Protein AF-0000000075201634 (afdb_homodimer)

Sequence (280 aa):
MMLLSALPFELLYKIASLLDQEEKQNLRLASKKLCSVATPLVFKTVSIYLTRSRHYRKCLAFLKALKTRADLAQHIQRLLIYGSFDPSYEKETIWHVITNGRKRDIRLNEKRLLEAIPSLISLRSLCFLHFHLGGLGHLRMMLLSALPFELLYKIASLLDQEEKQNLRLASKKLCSVATPLVFKTVSIYLTRSRHYRKCLAFLKALKTRADLAQHIQRLLIYGSFDPSYEKETIWHVITNGRKRDIRLNEKRLLEAIPSLISLRSLCFLHFHLGGLGHLR

Organism: Armillaria gallica (NCBI:txid47427)

pLDDT: mean 84.31, std 15.8, range [23.38, 97.12]

Nearest PDB structures (foldseek):
  7piu-assembly1_A  TM=3.688E-01  e=3.053E-01  Homo sapiens
  1v6y-assembly1_A  TM=3.264E-01  e=2.256E-01  Streptomyces olivaceoviridis
  7tjb-assembly1_A  TM=4.365E-01  e=2.249E+00  Neisseria gonorrhoeae FA 1090
  7trr-assembly1_A  TM=4.384E-01  e=2.539E+00  Neisseria gonorrhoeae FA 1090
  2zuc-assembly1_B  TM=4.120E-01  e=7.546E+00  Saccharolobus solfataricus

InterPro domains:
  IPR001810 F-box domain [PS50181] (1-46)
  IPR036047 F-box-like domain superfamily [SSF81383] (4-48)

Structure (mmCIF, N/CA/C/O backbone):
data_AF-0000000075201634-model_v1
#
loop_
_entity.id
_entity.type
_entity.pdbx_description
1 polymer 'F-box domain-containing protein'
#
loop_
_atom_site.group_PDB
_atom_site.id
_atom_site.type_symbol
_atom_site.label_atom_id
_atom_site.label_alt_id
_atom_site.label_comp_id
_atom_site.label_asym_id
_atom_site.label_entity_id
_atom_site.label_seq_id
_atom_site.pdbx_PDB_ins_code
_atom_site.Cartn_x
_atom_site.Cartn_y
_atom_site.Cartn_z
_atom_site.occupancy
_atom_site.B_iso_or_equiv
_atom_site.auth_seq_id
_atom_site.auth_comp_id
_atom_site.auth_asym_id
_atom_site.auth_atom_id
_atom_site.pdbx_PDB_model_num
ATOM 1 N N . MET A 1 1 ? 26.922 31.922 11.938 1 43.12 1 MET A N 1
ATOM 2 C CA . MET A 1 1 ? 26.094 30.734 11.75 1 43.12 1 MET A CA 1
ATOM 3 C C . MET A 1 1 ? 24.766 31.109 11.094 1 43.12 1 MET A C 1
ATOM 5 O O . MET A 1 1 ? 23.969 31.844 11.664 1 43.12 1 MET A O 1
ATOM 9 N N . MET A 1 2 ? 24.781 31.344 9.898 1 54 2 MET A N 1
ATOM 10 C CA . MET A 1 2 ? 23.562 31.797 9.227 1 54 2 MET A CA 1
ATOM 11 C C . MET A 1 2 ? 22.375 30.906 9.586 1 54 2 MET A C 1
ATOM 13 O O . MET A 1 2 ? 22.469 29.688 9.547 1 54 2 MET A O 1
ATOM 17 N N . LEU A 1 3 ? 21.391 31.344 10.312 1 71.31 3 LEU A N 1
ATOM 18 C CA . LEU A 1 3 ? 20.203 30.688 10.859 1 71.31 3 LEU A CA 1
ATOM 19 C C . LEU A 1 3 ? 19.344 30.094 9.75 1 71.31 3 LEU A C 1
ATOM 21 O O . LEU A 1 3 ? 19.234 30.672 8.672 1 71.31 3 LEU A O 1
ATOM 25 N N . LEU A 1 4 ? 19.266 28.781 9.719 1 74.88 4 LEU A N 1
ATOM 26 C CA . LEU A 1 4 ? 18.469 28.062 8.742 1 74.88 4 LEU A CA 1
ATOM 27 C C . LEU A 1 4 ? 17.234 28.859 8.336 1 74.88 4 LEU A C 1
ATOM 29 O O . LEU A 1 4 ? 16.844 28.859 7.164 1 74.88 4 LEU A O 1
ATOM 33 N N . SER A 1 5 ? 16.828 29.766 9.219 1 76.06 5 SER A N 1
ATOM 34 C CA . SER A 1 5 ? 15.594 30.516 8.969 1 76.06 5 SER A CA 1
ATOM 35 C C . SER A 1 5 ? 15.82 31.641 7.969 1 76.06 5 SER A C 1
ATOM 37 O O . SER A 1 5 ? 14.859 32.188 7.41 1 76.06 5 SER A O 1
ATOM 39 N N . ALA A 1 6 ? 17.078 31.953 7.711 1 84.38 6 ALA A N 1
ATOM 40 C CA . ALA A 1 6 ? 17.375 33.031 6.793 1 84.38 6 ALA A CA 1
ATOM 41 C C . ALA A 1 6 ? 17.453 32.562 5.352 1 84.38 6 ALA A C 1
ATOM 43 O O . ALA A 1 6 ? 17.422 33.344 4.41 1 84.38 6 ALA A O 1
ATOM 44 N N . LEU A 1 7 ? 17.5 31.344 5.242 1 88 7 LEU A N 1
ATOM 45 C CA . LEU A 1 7 ? 17.609 30.75 3.91 1 88 7 LEU A CA 1
ATOM 46 C C . LEU A 1 7 ? 16.266 30.781 3.188 1 88 7 LEU A C 1
ATOM 48 O O . LEU A 1 7 ? 15.211 30.766 3.826 1 88 7 LEU A O 1
ATOM 52 N N . PRO A 1 8 ? 16.391 30.922 1.839 1 92.25 8 PRO A N 1
ATOM 53 C CA . PRO A 1 8 ? 15.156 30.844 1.052 1 92.25 8 PRO A CA 1
ATOM 54 C C . PRO A 1 8 ? 14.383 29.547 1.286 1 92.25 8 PRO A C 1
ATOM 56 O O . PRO A 1 8 ? 14.977 28.516 1.617 1 92.25 8 PRO A O 1
ATOM 59 N N . PHE A 1 9 ? 13.031 29.641 1.085 1 91.56 9 PHE A N 1
ATOM 60 C CA . PHE A 1 9 ? 12.133 28.516 1.343 1 91.56 9 PHE A CA 1
ATOM 61 C C . PHE A 1 9 ? 12.555 27.297 0.537 1 91.56 9 PHE A C 1
ATOM 63 O O . PHE A 1 9 ? 12.539 26.172 1.046 1 91.56 9 PHE A O 1
ATOM 70 N N . GLU A 1 10 ? 12.953 27.547 -0.604 1 92.38 10 GLU A N 1
ATOM 71 C CA . GLU A 1 10 ? 13.297 26.438 -1.496 1 92.38 10 GLU A CA 1
ATOM 72 C C . GLU A 1 10 ? 14.492 25.656 -0.97 1 92.38 10 GLU A C 1
ATOM 74 O O . GLU A 1 10 ? 14.516 24.422 -1.026 1 92.38 10 GLU A O 1
ATOM 79 N N . LEU A 1 11 ? 15.398 26.391 -0.513 1 93.12 11 LEU A N 1
ATOM 80 C CA . LEU A 1 11 ? 16.594 25.75 0.023 1 93.12 11 LEU A CA 1
ATOM 81 C C . LEU A 1 11 ? 16.281 25.031 1.338 1 93.12 11 LEU A C 1
ATOM 83 O O . LEU A 1 11 ? 16.766 23.922 1.575 1 93.12 11 LEU A O 1
ATOM 87 N N . LEU A 1 12 ? 15.5 25.688 2.135 1 93.25 12 LEU A N 1
ATOM 88 C CA . LEU A 1 12 ? 15.102 25.094 3.406 1 93.25 12 LEU A CA 1
ATOM 89 C C . LEU A 1 12 ? 14.367 23.781 3.186 1 93.25 12 LEU A C 1
ATOM 91 O O . LEU A 1 12 ? 14.586 22.812 3.916 1 93.25 12 LEU A O 1
ATOM 95 N N . TYR A 1 13 ? 13.562 23.766 2.166 1 94.25 13 TYR A N 1
ATOM 96 C CA . TYR A 1 13 ? 12.805 22.562 1.843 1 94.25 13 TYR A CA 1
ATOM 97 C C . TYR A 1 13 ? 13.742 21.422 1.465 1 94.25 13 TYR A C 1
ATOM 99 O O . TYR A 1 13 ? 13.562 20.281 1.922 1 94.25 13 TYR A O 1
ATOM 107 N N . LYS A 1 14 ? 14.68 21.734 0.7 1 94.88 14 LYS A N 1
ATOM 108 C CA . LYS A 1 14 ? 15.633 20.734 0.256 1 94.88 14 LYS A CA 1
ATOM 109 C C . LYS A 1 14 ? 16.406 20.156 1.435 1 94.88 14 LYS A C 1
ATOM 111 O O . LYS A 1 14 ? 16.594 18.938 1.524 1 94.88 14 LYS A O 1
ATOM 116 N N . ILE A 1 15 ? 16.781 21.031 2.287 1 93.88 15 ILE A N 1
ATOM 117 C CA . ILE A 1 15 ? 17.516 20.594 3.469 1 93.88 15 ILE A CA 1
ATOM 118 C C . ILE A 1 15 ? 16.625 19.734 4.352 1 93.88 15 ILE A C 1
ATOM 120 O O . ILE A 1 15 ? 17.016 18.656 4.797 1 93.88 15 ILE A O 1
ATOM 124 N N . ALA A 1 16 ? 15.453 20.219 4.574 1 95.38 16 ALA A N 1
ATOM 125 C CA . ALA A 1 16 ? 14.5 19.516 5.434 1 95.38 16 ALA A CA 1
ATOM 126 C C . ALA A 1 16 ? 14.156 18.141 4.867 1 95.38 16 ALA A C 1
ATOM 128 O O . ALA A 1 16 ? 13.938 17.188 5.621 1 95.38 16 ALA A O 1
ATOM 129 N N . SER A 1 17 ? 14.133 18.031 3.545 1 95.88 17 SER A N 1
ATOM 130 C CA . SER A 1 17 ? 13.75 16.781 2.893 1 95.88 17 SER A CA 1
ATOM 131 C C . SER A 1 17 ? 14.781 15.688 3.133 1 95.88 17 SER A C 1
ATOM 133 O O . SER A 1 17 ? 14.484 14.5 2.979 1 95.88 17 SER A O 1
ATOM 135 N N . LEU A 1 18 ? 15.984 16.031 3.555 1 96.12 18 LEU A N 1
ATOM 136 C CA . LEU A 1 18 ? 17.062 15.078 3.773 1 96.12 18 LEU A CA 1
ATOM 137 C C . LEU A 1 18 ? 17.078 14.594 5.219 1 96.12 18 LEU A C 1
ATOM 139 O O . LEU A 1 18 ? 17.797 13.648 5.555 1 96.12 18 LEU A O 1
ATOM 143 N N . LEU A 1 19 ? 16.344 15.203 6.008 1 94.31 19 LEU A N 1
ATOM 144 C CA . LEU A 1 19 ? 16.312 14.867 7.426 1 94.31 19 LEU A CA 1
ATOM 145 C C . LEU A 1 19 ? 15.398 13.688 7.688 1 94.31 19 LEU A C 1
ATOM 147 O O . LEU A 1 19 ? 14.523 13.383 6.871 1 94.31 19 LEU A O 1
ATOM 151 N N . ASP A 1 20 ? 15.68 12.977 8.734 1 95.38 20 ASP A N 1
ATOM 152 C CA . ASP A 1 20 ? 14.781 11.891 9.094 1 95.38 20 ASP A CA 1
ATOM 153 C C . ASP A 1 20 ? 13.516 12.422 9.758 1 95.38 20 ASP A C 1
ATOM 155 O O . ASP A 1 20 ? 13.391 13.625 9.992 1 95.38 20 ASP A O 1
ATOM 159 N N . GLN A 1 21 ? 12.57 11.555 10 1 94.69 21 GLN A N 1
ATOM 160 C CA . GLN A 1 21 ? 11.25 11.945 10.484 1 94.69 21 GLN A CA 1
ATOM 161 C C . GLN A 1 21 ? 11.344 12.68 11.812 1 94.69 21 GLN A C 1
ATOM 163 O O . GLN A 1 21 ? 10.68 13.695 12.023 1 94.69 21 GLN A O 1
ATOM 168 N N . GLU A 1 22 ? 12.133 12.188 12.672 1 94.56 22 GLU A N 1
ATOM 169 C CA . GLU A 1 22 ? 12.289 12.812 13.977 1 94.56 22 GLU A CA 1
ATOM 170 C C . GLU A 1 22 ? 12.852 14.227 13.852 1 94.56 22 GLU A C 1
ATOM 172 O O . GLU A 1 22 ? 12.375 15.148 14.508 1 94.56 22 GLU A O 1
ATOM 177 N N . GLU A 1 23 ? 13.812 14.391 13.047 1 95.88 23 GLU A N 1
ATOM 178 C CA . GLU A 1 23 ? 14.438 15.695 12.836 1 95.88 23 GLU A CA 1
ATOM 179 C C . GLU A 1 23 ? 13.453 16.672 12.195 1 95.88 23 GLU A C 1
ATOM 181 O O . GLU A 1 23 ? 13.445 17.859 12.531 1 95.88 23 GLU A O 1
ATOM 186 N N . LYS A 1 24 ? 12.688 16.172 11.289 1 96.75 24 LYS A N 1
ATOM 187 C CA . LYS A 1 24 ? 11.656 17 10.68 1 96.75 24 LYS A CA 1
ATOM 188 C C . LYS A 1 24 ? 10.664 17.5 11.727 1 96.75 24 LYS A C 1
ATOM 190 O O . LYS A 1 24 ? 10.289 18.688 11.719 1 96.75 24 LYS A O 1
ATOM 195 N N . GLN A 1 25 ? 10.344 16.609 12.562 1 95.56 25 GLN A N 1
ATOM 196 C CA . GLN A 1 25 ? 9.414 16.984 13.617 1 95.56 25 GLN A CA 1
ATOM 197 C C . GLN A 1 25 ? 10.008 18.062 14.516 1 95.56 25 GLN A C 1
ATOM 199 O O . GLN A 1 25 ? 9.312 19 14.93 1 95.56 25 GLN A O 1
ATOM 204 N N . ASN A 1 26 ? 11.242 17.922 14.789 1 95.25 26 ASN A N 1
ATOM 205 C CA . ASN A 1 26 ? 11.93 18.922 15.609 1 95.25 26 ASN A CA 1
ATOM 206 C C . ASN A 1 26 ? 11.992 20.281 14.906 1 95.25 26 ASN A C 1
ATOM 208 O O . ASN A 1 26 ? 11.891 21.328 15.547 1 95.25 26 ASN A O 1
ATOM 212 N N . LEU A 1 27 ? 12.18 20.234 13.688 1 94.38 27 LEU A N 1
ATOM 213 C CA . LEU A 1 27 ? 12.227 21.469 12.906 1 94.38 27 LEU A CA 1
ATOM 214 C C . LEU A 1 27 ? 10.922 22.25 13.039 1 94.38 27 LEU A C 1
ATOM 216 O O . LEU A 1 27 ? 10.93 23.484 13.062 1 94.38 27 LEU A O 1
ATOM 220 N N . ARG A 1 28 ? 9.812 21.484 13.133 1 93.69 28 ARG A N 1
ATOM 221 C CA . ARG A 1 28 ? 8.516 22.141 13.25 1 93.69 28 ARG A CA 1
ATOM 222 C C . ARG A 1 28 ? 8.43 22.969 14.523 1 93.69 28 ARG A C 1
ATOM 224 O O . ARG A 1 28 ? 7.66 23.938 14.594 1 93.69 28 ARG A O 1
ATOM 231 N N . LEU A 1 29 ? 9.273 22.688 15.453 1 94.38 29 LEU A N 1
ATOM 232 C CA . LEU A 1 29 ? 9.195 23.344 16.766 1 94.38 29 LEU A CA 1
ATOM 233 C C . LEU A 1 29 ? 10.164 24.516 16.844 1 94.38 29 LEU A C 1
ATOM 235 O O . LEU A 1 29 ? 10.125 25.281 17.812 1 94.38 29 LEU A O 1
ATOM 239 N N . ALA A 1 30 ? 10.992 24.75 15.93 1 93.19 30 ALA A N 1
ATOM 240 C CA . ALA A 1 30 ? 12.094 25.703 16 1 93.19 30 ALA A CA 1
ATOM 241 C C . ALA A 1 30 ? 11.633 27.109 15.633 1 93.19 30 ALA A C 1
ATOM 243 O O . ALA A 1 30 ? 12.047 28.094 16.25 1 93.19 30 ALA A O 1
ATOM 244 N N . SER A 1 31 ? 10.836 27.328 14.625 1 93.31 31 SER A N 1
ATOM 245 C CA . SER A 1 31 ? 10.297 28.609 14.188 1 93.31 31 SER A CA 1
ATOM 246 C C . SER A 1 31 ? 9.078 28.422 13.297 1 93.31 31 SER A C 1
ATOM 248 O O . SER A 1 31 ? 8.828 27.328 12.797 1 93.31 31 SER A O 1
ATOM 250 N N . LYS A 1 32 ? 8.336 29.484 13.055 1 93.75 32 LYS A N 1
ATOM 251 C CA . LYS A 1 32 ? 7.152 29.438 12.203 1 93.75 32 LYS A CA 1
ATOM 252 C C . LYS A 1 32 ? 7.52 29.094 10.766 1 93.75 32 LYS A C 1
ATOM 254 O O . LYS A 1 32 ? 6.812 28.344 10.094 1 93.75 32 LYS A O 1
ATOM 259 N N . LYS A 1 33 ? 8.555 29.688 10.32 1 93.75 33 LYS A N 1
ATOM 260 C CA . LYS A 1 33 ? 9 29.438 8.953 1 93.75 33 LYS A CA 1
ATOM 261 C C . LYS A 1 33 ? 9.375 27.969 8.75 1 93.75 33 LYS A C 1
ATOM 263 O O . LYS A 1 33 ? 8.938 27.344 7.781 1 93.75 33 LYS A O 1
ATOM 268 N N . LEU A 1 34 ? 10.102 27.453 9.695 1 94.5 34 LEU A N 1
ATOM 269 C CA . LEU A 1 34 ? 10.539 26.062 9.586 1 94.5 34 LEU A CA 1
ATOM 270 C C . LEU A 1 34 ? 9.367 25.109 9.781 1 94.5 34 LEU A C 1
ATOM 272 O O . LEU A 1 34 ? 9.32 24.047 9.172 1 94.5 34 LEU A O 1
ATOM 276 N N . CYS A 1 35 ? 8.461 25.516 10.57 1 95.12 35 CYS A N 1
ATOM 277 C CA . CYS A 1 35 ? 7.234 24.734 10.734 1 95.12 35 CYS A CA 1
ATOM 278 C C . CYS A 1 35 ? 6.48 24.625 9.414 1 95.12 35 CYS A C 1
ATOM 280 O O . CYS A 1 35 ? 6.055 23.531 9.031 1 95.12 35 CYS A O 1
ATOM 282 N N . SER A 1 36 ? 6.41 25.719 8.797 1 94.94 36 SER A N 1
ATOM 283 C CA . SER A 1 36 ? 5.703 25.75 7.52 1 94.94 36 SER A CA 1
ATOM 284 C C . SER A 1 36 ? 6.395 24.859 6.484 1 94.94 36 SER A C 1
ATOM 286 O O . SER A 1 36 ? 5.734 24.219 5.664 1 94.94 36 SER A O 1
ATOM 288 N N . VAL A 1 37 ? 7.684 24.75 6.555 1 94.88 37 VAL A N 1
ATOM 289 C CA . VAL A 1 37 ? 8.469 23.969 5.602 1 94.88 37 VAL A CA 1
ATOM 290 C C . VAL A 1 37 ? 8.414 22.5 5.969 1 94.88 37 VAL A C 1
ATOM 292 O O . VAL A 1 37 ? 8.297 21.641 5.09 1 94.88 37 VAL A O 1
ATOM 295 N N . ALA A 1 38 ? 8.43 22.234 7.191 1 96.12 38 ALA A N 1
ATOM 296 C CA . ALA A 1 38 ? 8.586 20.859 7.668 1 96.12 38 ALA A CA 1
ATOM 297 C C . ALA A 1 38 ? 7.246 20.141 7.695 1 96.12 38 ALA A C 1
ATOM 299 O O . ALA A 1 38 ? 7.195 18.906 7.539 1 96.12 38 ALA A O 1
ATOM 300 N N . THR A 1 39 ? 6.141 20.797 7.816 1 96.06 39 THR A N 1
ATOM 301 C CA . THR A 1 39 ? 4.828 20.188 8.008 1 96.06 39 THR A CA 1
ATOM 302 C C . THR A 1 39 ? 4.465 19.312 6.812 1 96.06 39 THR A C 1
ATOM 304 O O . THR A 1 39 ? 4.125 18.141 6.977 1 96.06 39 THR A O 1
ATOM 307 N N . PRO A 1 40 ? 4.629 19.844 5.602 1 96.69 40 PRO A N 1
ATOM 308 C CA . PRO A 1 40 ? 4.309 18.969 4.465 1 96.69 40 PRO A CA 1
ATOM 309 C C . PRO A 1 40 ? 5.199 17.734 4.402 1 96.69 40 PRO A C 1
ATOM 311 O O . PRO A 1 40 ? 4.746 16.672 3.984 1 96.69 40 PRO A O 1
ATOM 314 N N . LEU A 1 41 ? 6.391 17.875 4.836 1 97.06 41 LEU A N 1
ATOM 315 C CA . LEU A 1 41 ? 7.336 16.766 4.77 1 97.06 41 LEU A CA 1
ATOM 316 C C . LEU A 1 41 ? 7.023 15.719 5.836 1 97.06 41 LEU A C 1
ATOM 318 O O . LEU A 1 41 ? 7.141 14.516 5.586 1 97.06 41 LEU A O 1
ATOM 322 N N . VAL A 1 42 ? 6.656 16.172 6.969 1 96.5 42 VAL A N 1
ATOM 323 C CA . VAL A 1 42 ? 6.332 15.273 8.07 1 96.5 42 VAL A CA 1
ATOM 324 C C . VAL A 1 42 ? 5.082 14.469 7.73 1 96.5 42 VAL A C 1
ATOM 326 O O . VAL A 1 42 ? 5.012 13.273 8.023 1 96.5 42 VAL A O 1
ATOM 329 N N . PHE A 1 43 ? 4.152 15.047 7.07 1 96.88 43 PHE A N 1
ATOM 330 C CA . PHE A 1 43 ? 2.848 14.422 6.883 1 96.88 43 PHE A CA 1
ATOM 331 C C . PHE A 1 43 ? 2.734 13.812 5.488 1 96.88 43 PHE A C 1
ATOM 333 O O . PHE A 1 43 ? 1.677 13.305 5.109 1 96.88 43 PHE A O 1
ATOM 340 N N . LYS A 1 44 ? 3.818 13.852 4.785 1 96.88 44 LYS A N 1
ATOM 341 C CA . LYS A 1 44 ? 3.795 13.266 3.449 1 96.88 44 LYS A CA 1
ATOM 342 C C . LYS A 1 44 ? 3.404 11.797 3.5 1 96.88 44 LYS A C 1
ATOM 344 O O . LYS A 1 44 ? 2.627 11.32 2.668 1 96.88 44 LYS A O 1
ATOM 349 N N . THR A 1 45 ? 3.951 11.102 4.41 1 96.5 45 THR A N 1
ATOM 350 C CA . THR A 1 45 ? 3.623 9.711 4.688 1 96.5 45 THR A CA 1
ATOM 351 C C . THR A 1 45 ? 3.174 9.531 6.133 1 96.5 45 THR A C 1
ATOM 353 O O . THR A 1 45 ? 3.895 9.898 7.062 1 96.5 45 THR A O 1
ATOM 356 N N . VAL A 1 46 ? 1.968 9 6.301 1 96.19 46 VAL A N 1
ATOM 357 C CA . VAL A 1 46 ? 1.428 8.797 7.641 1 96.19 46 VAL A CA 1
ATOM 358 C C . VAL A 1 46 ? 1.153 7.309 7.867 1 96.19 46 VAL A C 1
ATOM 360 O O . VAL A 1 46 ? 0.568 6.641 7.008 1 96.19 46 VAL A O 1
ATOM 363 N N . SER A 1 47 ? 1.635 6.852 9.016 1 93.94 47 SER A N 1
ATOM 364 C CA . SER A 1 47 ? 1.39 5.473 9.422 1 93.94 47 SER A CA 1
ATOM 365 C C . SER A 1 47 ? 0.31 5.395 10.5 1 93.94 47 SER A C 1
ATOM 367 O O . SER A 1 47 ? 0.367 6.121 11.492 1 93.94 47 SER A O 1
ATOM 369 N N . ILE A 1 48 ? -0.728 4.516 10.219 1 93.06 48 ILE A N 1
ATOM 370 C CA . ILE A 1 48 ? -1.812 4.27 11.164 1 93.06 48 ILE A CA 1
ATOM 371 C C . ILE A 1 48 ? -1.765 2.82 11.641 1 93.06 48 ILE A C 1
ATOM 373 O O . ILE A 1 48 ? -1.751 1.895 10.828 1 93.06 48 ILE A O 1
ATOM 377 N N . TYR A 1 49 ? -1.754 2.689 12.992 1 89.56 49 TYR A N 1
ATOM 378 C CA . TYR A 1 49 ? -1.713 1.353 13.57 1 89.56 49 TYR A CA 1
ATOM 379 C C . TYR A 1 49 ? -3.076 0.956 14.125 1 89.56 49 TYR A C 1
ATOM 381 O O . TYR A 1 49 ? -3.518 1.492 15.141 1 89.56 49 TYR A O 1
ATOM 389 N N . LEU A 1 50 ? -3.748 0.018 13.375 1 85.44 50 LEU A N 1
ATOM 390 C CA . LEU A 1 50 ? -5.066 -0.448 13.797 1 85.44 50 LEU A CA 1
ATOM 391 C C . LEU A 1 50 ? -4.969 -1.811 14.469 1 85.44 50 LEU A C 1
ATOM 393 O O . LEU A 1 50 ? -5.84 -2.664 14.289 1 85.44 50 LEU A O 1
ATOM 397 N N . THR A 1 51 ? -3.857 -2.023 15.125 1 77 51 THR A N 1
ATOM 398 C CA . THR A 1 51 ? -3.691 -3.221 15.938 1 77 51 THR A CA 1
ATOM 399 C C . THR A 1 51 ? -4.133 -2.963 17.375 1 77 51 THR A C 1
ATOM 401 O O . THR A 1 51 ? -4.188 -1.814 17.812 1 77 51 THR A O 1
ATOM 404 N N . ARG A 1 52 ? -4.617 -4.109 17.906 1 68.25 52 ARG A N 1
ATOM 405 C CA . ARG A 1 52 ? -5.062 -4.004 19.297 1 68.25 52 ARG A CA 1
ATOM 406 C C . ARG A 1 52 ? -3.914 -3.592 20.219 1 68.25 52 ARG A C 1
ATOM 408 O O . ARG A 1 52 ? -3.232 -4.445 20.781 1 68.25 52 ARG A O 1
ATOM 415 N N . SER A 1 53 ? -3.506 -2.326 19.969 1 71.88 53 SER A N 1
ATOM 416 C CA . SER A 1 53 ? -2.418 -1.812 20.797 1 71.88 53 SER A CA 1
ATOM 417 C C . SER A 1 53 ? -2.791 -0.48 21.438 1 71.88 53 SER A C 1
ATOM 419 O O . SER A 1 53 ? -3.914 -0.001 21.281 1 71.88 53 SER A O 1
ATOM 421 N N . ARG A 1 54 ? -1.852 -0.065 22.297 1 80.44 54 ARG A N 1
ATOM 422 C CA . ARG A 1 54 ? -2 1.204 23 1 80.44 54 ARG A CA 1
ATOM 423 C C . ARG A 1 54 ? -2.162 2.361 22.031 1 80.44 54 ARG A C 1
ATOM 425 O O . ARG A 1 54 ? -2.656 3.428 22.391 1 80.44 54 ARG A O 1
ATOM 432 N N . HIS A 1 55 ? -1.878 2.115 20.828 1 85.25 55 HIS A N 1
ATOM 433 C CA . HIS A 1 55 ? -1.903 3.199 19.844 1 85.25 55 HIS A CA 1
ATOM 434 C C . HIS A 1 55 ? -3.227 3.225 19.094 1 85.25 55 HIS A C 1
ATOM 436 O O . HIS A 1 55 ? -3.514 4.18 18.359 1 85.25 55 HIS A O 1
ATOM 442 N N . TYR A 1 56 ? -4.062 2.242 19.297 1 88.19 56 TYR A N 1
ATOM 443 C CA . TYR A 1 56 ? -5.285 2.086 18.516 1 88.19 56 TYR A CA 1
ATOM 444 C C . TYR A 1 56 ? -6.203 3.291 18.688 1 88.19 56 TYR A C 1
ATOM 446 O O . TYR A 1 56 ? -6.625 3.904 17.703 1 88.19 56 TYR A O 1
ATOM 454 N N . ARG A 1 57 ? -6.383 3.672 19.938 1 91.31 57 ARG A N 1
ATOM 455 C CA . ARG A 1 57 ? -7.297 4.773 20.219 1 91.31 57 ARG A CA 1
ATOM 456 C C . ARG A 1 57 ? -6.75 6.09 19.672 1 91.31 57 ARG A C 1
ATOM 458 O O . ARG A 1 57 ? -7.5 6.91 19.141 1 91.31 57 ARG A O 1
ATOM 465 N N . LYS A 1 58 ? -5.5 6.242 19.828 1 94.25 58 LYS A N 1
ATOM 466 C CA . LYS A 1 58 ? -4.859 7.453 19.312 1 94.25 58 LYS A CA 1
ATOM 467 C C . LYS A 1 58 ? -4.949 7.52 17.797 1 94.25 58 LYS A C 1
ATOM 469 O O . LYS A 1 58 ? -5.191 8.586 17.219 1 94.25 58 LYS A O 1
ATOM 474 N N . CYS A 1 59 ? -4.793 6.414 17.188 1 94.19 59 CYS A N 1
ATOM 475 C CA . CYS A 1 59 ? -4.867 6.336 15.734 1 94.19 59 CYS A CA 1
ATOM 476 C C . CYS A 1 59 ? -6.273 6.66 15.242 1 94.19 59 CYS A C 1
ATOM 478 O O . CYS A 1 59 ? -6.445 7.422 14.289 1 94.19 59 CYS A O 1
ATOM 480 N N . LEU A 1 60 ? -7.199 6.133 15.938 1 93.5 60 LEU A N 1
ATOM 481 C CA . LEU A 1 60 ? -8.586 6.398 15.555 1 93.5 60 LEU A CA 1
ATOM 482 C C . LEU A 1 60 ? -8.93 7.871 15.75 1 93.5 60 LEU A C 1
ATOM 484 O O . LEU A 1 60 ? -9.617 8.461 14.922 1 93.5 60 LEU A O 1
ATOM 488 N N . ALA A 1 61 ? -8.43 8.336 16.812 1 94.88 61 ALA A N 1
ATOM 489 C CA . ALA A 1 61 ? -8.664 9.758 17.078 1 94.88 61 ALA A CA 1
ATOM 490 C C . ALA A 1 61 ? -8.023 10.625 16 1 94.88 61 ALA A C 1
ATOM 492 O O . ALA A 1 61 ? -8.602 11.625 15.562 1 94.88 61 ALA A O 1
ATOM 493 N N . PHE A 1 62 ? -6.859 10.273 15.625 1 95.88 62 PHE A N 1
ATOM 494 C CA . PHE A 1 62 ? -6.152 11.008 14.586 1 95.88 62 PHE A CA 1
ATOM 495 C C . PHE A 1 62 ? -6.93 10.969 13.273 1 95.88 62 PHE A C 1
ATOM 497 O O . PHE A 1 62 ? -7.133 12 12.633 1 95.88 62 PHE A O 1
ATOM 504 N N . LEU A 1 63 ? -7.395 9.797 12.93 1 95.38 63 LEU A N 1
ATOM 505 C CA . LEU A 1 63 ? -8.18 9.648 11.711 1 95.38 63 LEU A CA 1
ATOM 506 C C . LEU A 1 63 ? -9.43 10.531 11.758 1 95.38 63 LEU A C 1
ATOM 508 O O . LEU A 1 63 ? -9.766 11.195 10.773 1 95.38 63 LEU A O 1
ATOM 512 N N . LYS A 1 64 ? -10 10.523 12.891 1 94.88 64 LYS A N 1
ATOM 513 C CA . LYS A 1 64 ? -11.188 11.359 13.062 1 94.88 64 LYS A CA 1
ATOM 514 C C . LYS A 1 64 ? -10.844 12.836 12.906 1 94.88 64 LYS A C 1
ATOM 516 O O . LYS A 1 64 ? -11.586 13.594 12.273 1 94.88 64 LYS A O 1
ATOM 521 N N . ALA A 1 65 ? -9.766 13.219 13.414 1 96.31 65 ALA A N 1
ATOM 522 C CA . ALA A 1 65 ? -9.344 14.617 13.406 1 96.31 65 ALA A CA 1
ATOM 523 C C . ALA A 1 65 ? -8.984 15.078 12 1 96.31 65 ALA A C 1
ATOM 525 O O . ALA A 1 65 ? -9.062 16.266 11.688 1 96.31 65 ALA A O 1
ATOM 526 N N . LEU A 1 66 ? -8.625 14.203 11.148 1 95 66 LEU A N 1
ATOM 527 C CA . LEU A 1 66 ? -8.195 14.57 9.805 1 95 66 LEU A CA 1
ATOM 528 C C . LEU A 1 66 ? -9.336 15.234 9.031 1 95 66 LEU A C 1
ATOM 530 O O . LEU A 1 66 ? -9.086 16.062 8.148 1 95 66 LEU A O 1
ATOM 534 N N . LYS A 1 67 ? -10.531 14.914 9.406 1 90.5 67 LYS A N 1
ATOM 535 C CA . LYS A 1 67 ? -11.688 15.523 8.758 1 90.5 67 LYS A CA 1
ATOM 536 C C . LYS A 1 67 ? -11.734 17.031 9 1 90.5 67 LYS A C 1
ATOM 538 O O . LYS A 1 67 ? -12.188 17.781 8.141 1 90.5 67 LYS A O 1
ATOM 543 N N . THR A 1 68 ? -11.227 17.406 10.133 1 93.31 68 THR A N 1
ATOM 544 C CA . THR A 1 68 ? -11.32 18.828 10.5 1 93.31 68 THR A CA 1
ATOM 545 C C . THR A 1 68 ? -9.969 19.516 10.352 1 93.31 68 THR A C 1
ATOM 547 O O . THR A 1 68 ? -9.891 20.75 10.359 1 93.31 68 THR A O 1
ATOM 550 N N . ARG A 1 69 ? -8.93 18.781 10.195 1 94.81 69 ARG A N 1
ATOM 551 C CA . ARG A 1 69 ? -7.594 19.344 10.062 1 94.81 69 ARG A CA 1
ATOM 552 C C . ARG A 1 69 ? -7.113 19.266 8.609 1 94.81 69 ARG A C 1
ATOM 554 O O . ARG A 1 69 ? -6.113 18.609 8.32 1 94.81 69 ARG A O 1
ATOM 561 N N . ALA A 1 70 ? -7.738 20.047 7.836 1 91.06 70 ALA A N 1
ATOM 562 C CA . ALA A 1 70 ? -7.41 20.094 6.414 1 91.06 70 ALA A CA 1
ATOM 563 C C . ALA A 1 70 ? -5.984 20.594 6.191 1 91.06 70 ALA A C 1
ATOM 565 O O . ALA A 1 70 ? -5.328 20.203 5.223 1 91.06 70 ALA A O 1
ATOM 566 N N . ASP A 1 71 ? -5.57 21.406 7.16 1 92.75 71 ASP A N 1
ATOM 567 C CA . ASP A 1 71 ? -4.23 21.969 7.062 1 92.75 71 ASP A CA 1
ATOM 568 C C . ASP A 1 71 ? -3.162 20.875 7.129 1 92.75 71 ASP A C 1
ATOM 570 O O . ASP A 1 71 ? -2.072 21.031 6.578 1 92.75 71 ASP A O 1
ATOM 574 N N . LEU A 1 72 ? -3.494 19.781 7.723 1 95.44 72 LEU A N 1
ATOM 575 C CA . LEU A 1 72 ? -2.574 18.656 7.801 1 95.44 72 LEU A CA 1
ATOM 576 C C . LEU A 1 72 ? -2.906 17.609 6.738 1 95.44 72 LEU A C 1
ATOM 578 O O . LEU A 1 72 ? -2.012 17.109 6.047 1 95.44 72 LEU A O 1
ATOM 582 N N . ALA A 1 73 ? -4.168 17.312 6.594 1 96.25 73 ALA A N 1
ATOM 583 C CA . ALA A 1 73 ? -4.668 16.25 5.727 1 96.25 73 ALA A CA 1
ATOM 584 C C . ALA A 1 73 ? -4.238 16.469 4.281 1 96.25 73 ALA A C 1
ATOM 586 O O . ALA A 1 73 ? -3.947 15.508 3.561 1 96.25 73 ALA A O 1
ATOM 587 N N . GLN A 1 74 ? -4.141 17.703 3.904 1 94.94 74 GLN A N 1
ATOM 588 C CA . GLN A 1 74 ? -3.855 18.031 2.512 1 94.94 74 GLN A CA 1
ATOM 589 C C . GLN A 1 74 ? -2.438 17.609 2.131 1 94.94 74 GLN A C 1
ATOM 591 O O . GLN A 1 74 ? -2.107 17.531 0.945 1 94.94 74 GLN A O 1
ATOM 596 N N . HIS A 1 75 ? -1.596 17.328 3.125 1 96.62 75 HIS A N 1
ATOM 597 C CA . HIS A 1 75 ? -0.204 17 2.83 1 96.62 75 HIS A CA 1
ATOM 598 C C . HIS A 1 75 ? 0.009 15.492 2.756 1 96.62 75 HIS A C 1
ATOM 600 O O . HIS A 1 75 ? 1.062 15.031 2.309 1 96.62 75 HIS A O 1
ATOM 606 N N . ILE A 1 76 ? -0.982 14.719 3.135 1 96.62 76 ILE A N 1
ATOM 607 C CA . ILE A 1 76 ? -0.82 13.273 3.186 1 96.62 76 ILE A CA 1
ATOM 608 C C . ILE A 1 76 ? -0.914 12.695 1.774 1 96.62 76 ILE A C 1
ATOM 610 O O . ILE A 1 76 ? -1.95 12.812 1.116 1 96.62 76 ILE A O 1
ATOM 614 N N . GLN A 1 77 ? 0.2 12.117 1.326 1 95.62 77 GLN A N 1
ATOM 615 C CA . GLN A 1 77 ? 0.258 11.477 0.017 1 95.62 77 GLN A CA 1
ATOM 616 C C . GLN A 1 77 ? 0.208 9.953 0.146 1 95.62 77 GLN A C 1
ATOM 618 O O . GLN A 1 77 ? -0.263 9.266 -0.76 1 95.62 77 GLN A O 1
ATOM 623 N N . ARG A 1 78 ? 0.679 9.5 1.196 1 96.38 78 ARG A N 1
ATOM 624 C CA . ARG A 1 78 ? 0.72 8.062 1.452 1 96.38 78 ARG A CA 1
ATOM 625 C C . ARG A 1 78 ? 0.158 7.734 2.832 1 96.38 78 ARG A C 1
ATOM 627 O O . ARG A 1 78 ? 0.629 8.266 3.84 1 96.38 78 ARG A O 1
ATOM 634 N N . LEU A 1 79 ? -0.857 6.91 2.859 1 95 79 LEU A N 1
ATOM 635 C CA . LEU A 1 79 ? -1.435 6.438 4.113 1 95 79 LEU A CA 1
ATOM 636 C C . LEU A 1 79 ? -1.183 4.945 4.301 1 95 79 LEU A C 1
ATOM 638 O O . LEU A 1 79 ? -1.651 4.129 3.506 1 95 79 LEU A O 1
ATOM 642 N N . LEU A 1 80 ? -0.379 4.629 5.27 1 94.88 80 LEU A N 1
ATOM 643 C CA . LEU A 1 80 ? -0.034 3.248 5.578 1 94.88 80 LEU A CA 1
ATOM 644 C C . LEU A 1 80 ? -0.82 2.75 6.789 1 94.88 80 LEU A C 1
ATOM 646 O O . LEU A 1 80 ? -0.714 3.314 7.879 1 94.88 80 LEU A O 1
ATOM 650 N N . ILE A 1 81 ? -1.64 1.758 6.586 1 92 81 ILE A N 1
ATOM 651 C CA . ILE A 1 81 ? -2.451 1.183 7.652 1 92 81 ILE A CA 1
ATOM 652 C C . ILE A 1 81 ? -1.873 -0.167 8.07 1 92 81 ILE A C 1
ATOM 654 O O . ILE A 1 81 ? -1.855 -1.114 7.277 1 92 81 ILE A O 1
ATOM 658 N N . TYR A 1 82 ? -1.454 -0.192 9.328 1 90.06 82 TYR A N 1
ATOM 659 C CA . TYR A 1 82 ? -0.915 -1.43 9.883 1 90.06 82 TYR A CA 1
ATOM 660 C C . TYR A 1 82 ? -1.957 -2.148 10.727 1 90.06 82 TYR A C 1
ATOM 662 O O . TYR A 1 82 ? -2.578 -1.544 11.602 1 90.06 82 TYR A O 1
ATOM 670 N N . GLY A 1 83 ? -2.184 -3.312 10.398 1 84.31 83 GLY A N 1
ATOM 671 C CA . GLY A 1 83 ? -3.121 -4.129 11.148 1 84.31 83 GLY A CA 1
ATOM 672 C C . GLY A 1 83 ? -2.896 -5.617 10.969 1 84.31 83 GLY A C 1
ATOM 673 O O . GLY A 1 83 ? -1.812 -6.043 10.562 1 84.31 83 GLY A O 1
ATOM 674 N N . SER A 1 84 ? -3.887 -6.383 11.445 1 76.75 84 SER A N 1
ATOM 675 C CA . SER A 1 84 ? -3.838 -7.832 11.266 1 76.75 84 SER A CA 1
ATOM 676 C C . SER A 1 84 ? -4.445 -8.242 9.93 1 76.75 84 SER A C 1
ATOM 678 O O . SER A 1 84 ? -5.496 -7.723 9.531 1 76.75 84 SER A O 1
ATOM 680 N N . PHE A 1 85 ? -3.609 -8.852 9.195 1 74.38 85 PHE A N 1
ATOM 681 C CA . PHE A 1 85 ? -3.992 -9.32 7.867 1 74.38 85 PHE A CA 1
ATOM 682 C C . PHE A 1 85 ? -4.047 -10.844 7.828 1 74.38 85 PHE A C 1
ATOM 684 O O . PHE A 1 85 ? -3.076 -11.508 8.18 1 74.38 85 PHE A O 1
ATOM 691 N N . ASP A 1 86 ? -5.297 -11.344 7.641 1 74.69 86 ASP A N 1
ATOM 692 C CA . ASP A 1 86 ? -5.414 -12.789 7.5 1 74.69 86 ASP A CA 1
ATOM 693 C C . ASP A 1 86 ? -6.199 -13.156 6.246 1 74.69 86 ASP A C 1
ATOM 695 O O . ASP A 1 86 ? -7.43 -13.242 6.277 1 74.69 86 ASP A O 1
ATOM 699 N N . PRO 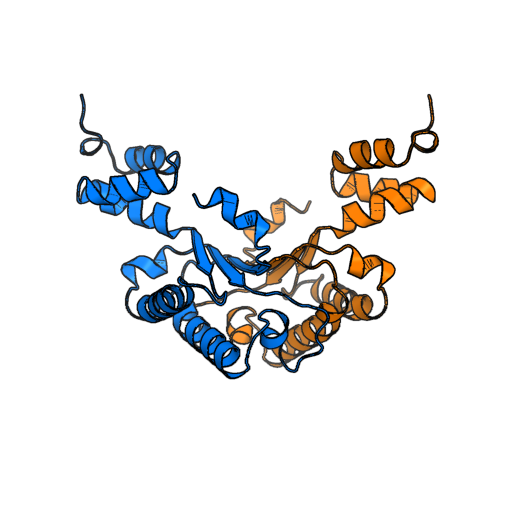A 1 87 ? -5.527 -13.398 5.211 1 72.12 87 PRO A N 1
ATOM 700 C CA . PRO A 1 87 ? -6.199 -13.68 3.941 1 72.12 87 PRO A CA 1
ATOM 701 C C . PRO A 1 87 ? -6.949 -15.016 3.955 1 72.12 87 PRO A C 1
ATOM 703 O O . PRO A 1 87 ? -7.809 -15.25 3.104 1 72.12 87 PRO A O 1
ATOM 706 N N . SER A 1 88 ? -6.629 -15.891 4.871 1 71.44 88 SER A N 1
ATOM 707 C CA . SER A 1 88 ? -7.234 -17.219 4.863 1 71.44 88 SER A CA 1
ATOM 708 C C . SER A 1 88 ? -8.688 -17.156 5.328 1 71.44 88 SER A C 1
ATOM 710 O O . SER A 1 88 ? -9.438 -18.125 5.133 1 71.44 88 SER A O 1
ATOM 712 N N . TYR A 1 89 ? -9.078 -16.094 5.824 1 64.06 89 TYR A N 1
ATOM 713 C CA . TYR A 1 89 ? -10.422 -16.047 6.391 1 64.06 89 TYR A CA 1
ATOM 714 C C . TYR A 1 89 ? -11.43 -15.57 5.355 1 64.06 89 TYR A C 1
ATOM 716 O O . TYR A 1 89 ? -11.203 -14.562 4.684 1 64.06 89 TYR A O 1
ATOM 724 N N . GLU A 1 90 ? -12.281 -16.438 4.941 1 63.66 90 GLU A N 1
ATOM 725 C CA . GLU A 1 90 ? -13.352 -16.094 4.012 1 63.66 90 GLU A CA 1
ATOM 726 C C . GLU A 1 90 ? -14.344 -15.125 4.656 1 63.66 90 GLU A C 1
ATOM 728 O O . GLU A 1 90 ? -14.883 -15.406 5.734 1 63.66 90 GLU A O 1
ATOM 733 N N . LYS A 1 91 ? -14.25 -13.898 4.25 1 67.44 91 LYS A N 1
ATOM 734 C CA . LYS A 1 91 ? -15.18 -12.977 4.898 1 67.44 91 LYS A CA 1
ATOM 735 C C . LYS A 1 91 ? -16 -12.203 3.865 1 67.44 91 LYS A C 1
ATOM 737 O O . LYS A 1 91 ? -15.828 -12.398 2.66 1 67.44 91 LYS A O 1
ATOM 742 N N . GLU A 1 92 ? -17 -11.477 4.363 1 70.44 92 GLU A N 1
ATOM 743 C CA . GLU A 1 92 ? -18.062 -10.859 3.584 1 70.44 92 GLU A CA 1
ATOM 744 C C . GLU A 1 92 ? -17.562 -9.641 2.818 1 70.44 92 GLU A C 1
ATOM 746 O O . GLU A 1 92 ? -18.031 -9.359 1.71 1 70.44 92 GLU A O 1
ATOM 751 N N . THR A 1 93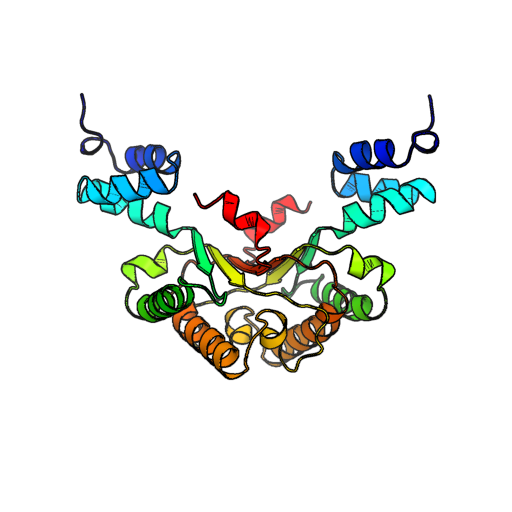 ? -16.656 -8.953 3.387 1 73.56 93 THR A N 1
ATOM 752 C CA . THR A 1 93 ? -16.156 -7.75 2.73 1 73.56 93 THR A CA 1
ATOM 753 C C . THR A 1 93 ? -14.625 -7.738 2.711 1 73.56 93 THR A C 1
ATOM 755 O O . THR A 1 93 ? -13.984 -8.461 3.48 1 73.56 93 THR A O 1
ATOM 758 N N . ILE A 1 94 ? -14.094 -6.961 1.864 1 74.44 94 ILE A N 1
ATOM 759 C CA . ILE A 1 94 ? -12.648 -6.844 1.738 1 74.44 94 ILE A CA 1
ATOM 760 C C . ILE A 1 94 ? -12.047 -6.355 3.057 1 74.44 94 ILE A C 1
ATOM 762 O O . ILE A 1 94 ? -10.945 -6.754 3.434 1 74.44 94 ILE A O 1
ATOM 766 N N . TRP A 1 95 ? -12.828 -5.594 3.77 1 73.75 95 TRP A N 1
ATOM 767 C CA . TRP A 1 95 ? -12.359 -5.055 5.043 1 73.75 95 TRP A CA 1
ATOM 768 C C . TRP A 1 95 ? -12.188 -6.164 6.074 1 73.75 95 TRP A C 1
ATOM 770 O O . TRP A 1 95 ? -11.242 -6.145 6.863 1 73.75 95 TRP A O 1
ATOM 780 N N . HIS A 1 96 ? -13.062 -7.031 5.945 1 74.94 96 HIS A N 1
ATOM 781 C CA . HIS A 1 96 ? -12.977 -8.148 6.875 1 74.94 96 HIS A CA 1
ATOM 782 C C . HIS A 1 96 ? -11.727 -8.992 6.621 1 74.94 96 HIS A C 1
ATOM 784 O O . HIS A 1 96 ? -11.164 -9.57 7.551 1 74.94 96 HIS A O 1
ATOM 790 N N . VAL A 1 97 ? -11.383 -8.875 5.43 1 72.12 97 VAL A N 1
ATOM 791 C CA . VAL A 1 97 ? -10.25 -9.719 5.051 1 72.12 97 VAL A CA 1
ATOM 792 C C . VAL A 1 97 ? -8.945 -9.023 5.434 1 72.12 97 VAL A C 1
ATOM 794 O O . VAL A 1 97 ? -8.008 -9.672 5.91 1 72.12 97 VAL A O 1
ATOM 797 N N . ILE A 1 98 ? -8.984 -7.668 5.223 1 72.81 98 ILE A N 1
ATOM 798 C CA . ILE A 1 98 ? -7.719 -6.957 5.379 1 72.81 98 ILE A CA 1
ATOM 799 C C . ILE A 1 98 ? -7.539 -6.531 6.832 1 72.81 98 ILE A C 1
ATOM 801 O O . ILE A 1 98 ? -6.438 -6.164 7.25 1 72.81 98 ILE A O 1
ATOM 805 N N . THR A 1 99 ? -8.578 -6.48 7.496 1 71.75 99 THR A N 1
ATOM 806 C CA . THR A 1 99 ? -8.5 -6.184 8.922 1 71.75 99 THR A CA 1
ATOM 807 C C . THR A 1 99 ? -9.117 -7.312 9.742 1 71.75 99 THR A C 1
ATOM 809 O O . THR A 1 99 ? -10.289 -7.648 9.562 1 71.75 99 THR A O 1
ATOM 812 N N . ASN A 1 100 ? -8.258 -8.047 10.344 1 65.5 100 ASN A N 1
ATOM 813 C CA . ASN A 1 100 ? -8.766 -9.125 11.188 1 65.5 100 ASN A CA 1
ATOM 814 C C . ASN A 1 100 ? -9.062 -8.633 12.602 1 65.5 100 ASN A C 1
ATOM 816 O O . ASN A 1 100 ? -8.328 -7.812 13.148 1 65.5 100 ASN A O 1
ATOM 820 N N . GLY A 1 101 ? -10.266 -8.82 13.047 1 71.69 101 GLY A N 1
ATOM 821 C CA . GLY A 1 101 ? -10.672 -8.43 14.391 1 71.69 101 GLY A CA 1
ATOM 822 C C . GLY A 1 101 ? -12.164 -8.594 14.625 1 71.69 101 GLY A C 1
ATOM 823 O O . GLY A 1 101 ? -12.852 -9.289 13.875 1 71.69 101 GLY A O 1
ATOM 824 N N . ARG A 1 102 ? -12.523 -8.18 15.852 1 73.75 102 ARG A N 1
ATOM 825 C CA . ARG A 1 102 ? -13.953 -8.18 16.172 1 73.75 102 ARG A CA 1
ATOM 826 C C . ARG A 1 102 ? -14.734 -7.332 15.18 1 73.75 102 ARG A C 1
ATOM 828 O O . ARG A 1 102 ? -14.219 -6.332 14.672 1 73.75 102 ARG A O 1
ATOM 835 N N . LYS A 1 103 ? -15.891 -7.738 14.906 1 76 103 LYS A N 1
ATOM 836 C CA . LYS A 1 103 ? -16.766 -7.07 13.953 1 76 103 LYS A CA 1
ATOM 837 C C . LYS A 1 103 ? -16.922 -5.586 14.281 1 76 103 LYS A C 1
ATOM 839 O O . LYS A 1 103 ? -16.875 -4.742 13.383 1 76 103 LYS A O 1
ATOM 844 N N . ARG A 1 104 ? -17.109 -5.301 15.523 1 77.56 104 ARG A N 1
ATOM 845 C CA . ARG A 1 104 ? -17.281 -3.918 15.945 1 77.56 104 ARG A CA 1
ATOM 846 C C . ARG A 1 104 ? -16.062 -3.07 15.578 1 77.56 104 ARG A C 1
ATOM 848 O O . ARG A 1 104 ? -16.219 -1.942 15.102 1 77.56 104 ARG A O 1
ATOM 855 N N . ASP A 1 105 ? -14.875 -3.576 15.797 1 82.56 105 ASP A N 1
ATOM 856 C CA . ASP A 1 105 ? -13.641 -2.855 15.508 1 82.56 105 ASP A CA 1
ATOM 857 C C . ASP A 1 105 ? -13.469 -2.654 14 1 82.56 105 ASP A C 1
ATOM 859 O O . ASP A 1 105 ? -13.039 -1.589 13.562 1 82.56 105 ASP A O 1
ATOM 863 N N . ILE A 1 106 ? -13.891 -3.664 13.305 1 83.06 106 ILE A N 1
ATOM 864 C CA . ILE A 1 106 ? -13.766 -3.59 11.852 1 83.06 106 ILE A CA 1
ATOM 865 C C . ILE A 1 106 ? -14.664 -2.479 11.312 1 83.06 106 ILE A C 1
ATOM 867 O O . ILE A 1 106 ? -14.242 -1.68 10.477 1 83.06 106 ILE A O 1
ATOM 871 N N . ARG A 1 107 ? -15.867 -2.402 11.781 1 85 107 ARG A N 1
ATOM 872 C CA . ARG A 1 107 ? -16.812 -1.382 11.344 1 85 107 ARG A CA 1
ATOM 873 C C . ARG A 1 107 ? -16.328 0.015 11.711 1 85 107 ARG A C 1
ATOM 875 O O . ARG A 1 107 ? -16.469 0.954 10.922 1 85 107 ARG A O 1
ATOM 882 N N . LEU A 1 108 ? -15.82 0.052 12.891 1 88.56 108 LEU A N 1
ATOM 883 C CA . LEU A 1 108 ? -15.32 1.343 13.359 1 88.56 108 LEU A CA 1
ATOM 884 C C . LEU A 1 108 ? -14.133 1.801 12.523 1 88.56 108 LEU A C 1
ATOM 886 O O . LEU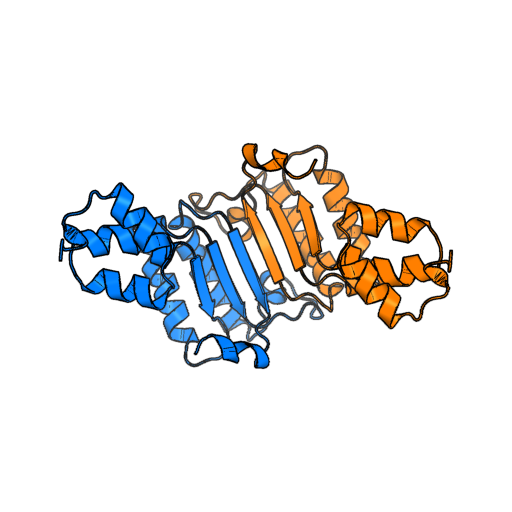 A 1 108 ? -14.039 2.975 12.148 1 88.56 108 LEU A O 1
ATOM 890 N N . ASN A 1 109 ? -13.188 0.927 12.227 1 87.69 109 ASN A N 1
ATOM 891 C CA . ASN A 1 109 ? -12.039 1.242 11.383 1 87.69 109 ASN A CA 1
ATOM 892 C C . ASN A 1 109 ? -12.469 1.735 10.008 1 87.69 109 ASN A C 1
ATOM 894 O O . ASN A 1 109 ? -11.953 2.736 9.508 1 87.69 109 ASN A O 1
ATOM 898 N N . GLU A 1 110 ? -13.383 1.003 9.469 1 86.38 110 GLU A N 1
ATOM 899 C CA . GLU A 1 110 ? -13.891 1.392 8.156 1 86.38 110 GLU A CA 1
ATOM 900 C C . GLU A 1 110 ? -14.531 2.773 8.203 1 86.38 110 GLU A C 1
ATOM 902 O O . GLU A 1 110 ? -14.273 3.613 7.336 1 86.38 110 GLU A O 1
ATOM 907 N N . LYS A 1 111 ? -15.352 2.975 9.195 1 87.81 111 LYS A N 1
ATOM 908 C CA . LYS A 1 111 ? -16.031 4.258 9.336 1 87.81 111 LYS A CA 1
ATOM 909 C C . LYS A 1 111 ? -15.039 5.406 9.438 1 87.81 111 LYS A C 1
ATOM 911 O O . LYS A 1 111 ? -15.188 6.43 8.773 1 87.81 111 LYS A O 1
ATOM 916 N N . ARG A 1 112 ? -14.047 5.289 10.219 1 90.5 112 ARG A N 1
ATOM 917 C CA . ARG A 1 112 ? -13.055 6.336 10.438 1 90.5 112 ARG A CA 1
ATOM 918 C C . ARG A 1 112 ? -12.258 6.617 9.164 1 90.5 112 ARG A C 1
ATOM 920 O O . ARG A 1 112 ? -11.961 7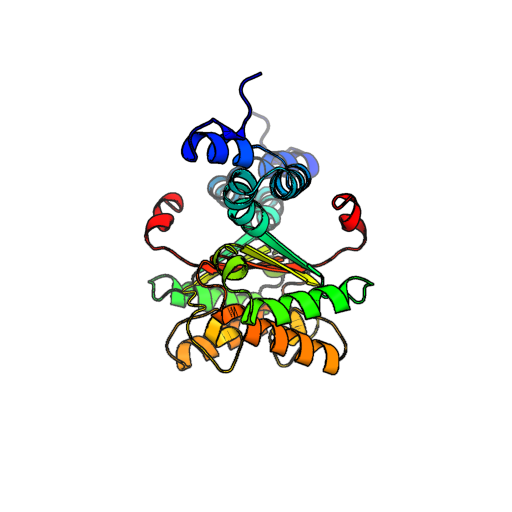.773 8.852 1 90.5 112 ARG A O 1
ATOM 927 N N . LEU A 1 113 ? -11.938 5.586 8.43 1 89.75 113 LEU A N 1
ATOM 928 C CA . LEU A 1 113 ? -11.211 5.766 7.18 1 89.75 113 LEU A CA 1
ATOM 929 C C . LEU A 1 113 ? -12.086 6.469 6.145 1 89.75 113 LEU A C 1
ATOM 931 O O . LEU A 1 113 ? -11.617 7.367 5.441 1 89.75 113 LEU A O 1
ATOM 935 N N . LEU A 1 114 ? -13.32 6.094 6.133 1 88 114 LEU A 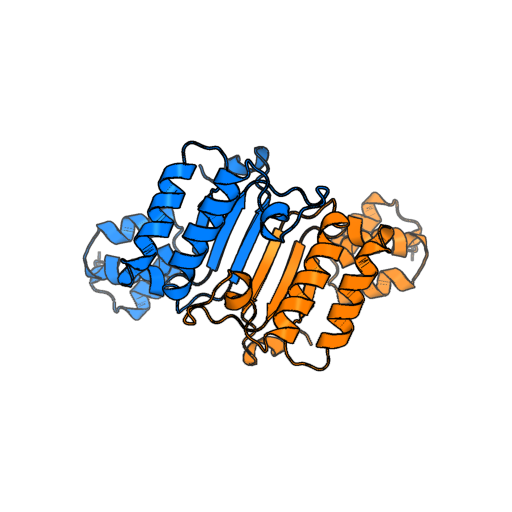N 1
ATOM 936 C CA . LEU A 1 114 ? -14.25 6.703 5.188 1 88 114 LEU A CA 1
ATOM 937 C C . LEU A 1 114 ? -14.438 8.188 5.492 1 88 114 LEU A C 1
ATOM 939 O O . LEU A 1 114 ? -14.602 8.992 4.578 1 88 114 LEU A O 1
ATOM 943 N N . GLU A 1 115 ? -14.352 8.477 6.664 1 89.06 115 GLU A N 1
ATOM 944 C CA . GLU A 1 115 ? -14.508 9.867 7.082 1 89.06 115 GLU A CA 1
ATOM 945 C C . GLU A 1 115 ? -13.25 10.68 6.781 1 89.06 115 GLU A C 1
ATOM 947 O O . GLU A 1 115 ? -13.336 11.875 6.488 1 89.06 115 GLU A O 1
ATOM 952 N N . ALA A 1 116 ? -12.18 10.023 6.832 1 91.44 116 ALA A N 1
ATOM 953 C CA . ALA A 1 116 ? -10.898 10.727 6.73 1 91.44 116 ALA A CA 1
ATOM 954 C C . ALA A 1 116 ? -10.5 10.922 5.27 1 91.44 116 ALA A C 1
ATOM 956 O O . ALA A 1 116 ? -9.945 11.961 4.906 1 91.44 116 ALA A O 1
ATOM 957 N N . ILE A 1 117 ? -10.805 10.031 4.398 1 89.5 117 ILE A N 1
ATOM 958 C CA . ILE A 1 117 ? -10.219 9.922 3.066 1 89.5 117 ILE A CA 1
ATOM 959 C C . ILE A 1 117 ? -10.617 11.133 2.227 1 89.5 117 ILE A C 1
ATOM 961 O O . ILE A 1 117 ? -9.781 11.703 1.515 1 89.5 117 ILE A O 1
ATOM 965 N N . PRO A 1 118 ? -11.852 11.633 2.367 1 87.38 118 PRO A N 1
ATOM 966 C CA . PRO A 1 118 ? -12.227 12.789 1.543 1 87.38 118 PRO A CA 1
ATOM 967 C C . PRO A 1 118 ? -11.359 14.016 1.814 1 87.38 118 PRO A C 1
ATOM 969 O O . PRO A 1 118 ? -11.164 14.852 0.925 1 87.38 118 PRO A O 1
ATOM 972 N N . SER A 1 119 ? -10.82 14.07 2.963 1 90.12 119 SER A N 1
ATOM 973 C CA . SER A 1 119 ? -9.992 15.227 3.314 1 90.12 119 SER A CA 1
ATOM 974 C C . SER A 1 119 ? -8.57 15.062 2.799 1 90.12 119 SER A C 1
ATOM 976 O O . SER A 1 119 ? -7.789 16.016 2.809 1 90.12 119 SER A O 1
ATOM 978 N N . LEU A 1 120 ? -8.25 13.844 2.391 1 92.44 120 LEU A N 1
ATOM 979 C CA . LEU A 1 120 ? -6.898 13.562 1.917 1 92.44 120 LEU A CA 1
ATOM 980 C C . LEU A 1 120 ? -6.777 13.836 0.422 1 92.44 120 LEU A C 1
ATOM 982 O O . LEU A 1 120 ? -6.531 12.922 -0.365 1 92.44 120 LEU A O 1
ATOM 986 N N . ILE A 1 121 ? -6.754 15.094 0.072 1 89.81 121 ILE A N 1
ATOM 987 C CA . ILE A 1 121 ? -6.91 15.5 -1.319 1 89.81 121 ILE A CA 1
ATOM 988 C C . ILE A 1 121 ? -5.633 15.188 -2.094 1 89.81 121 ILE A C 1
ATOM 990 O O . ILE A 1 121 ? -5.66 15.062 -3.322 1 89.81 121 ILE A O 1
ATOM 994 N N . SER A 1 122 ? -4.469 15.039 -1.476 1 92.25 122 SER A N 1
ATOM 995 C CA . SER A 1 122 ? -3.207 14.75 -2.148 1 92.25 122 SER A CA 1
ATOM 996 C C . SER A 1 122 ? -2.877 13.266 -2.1 1 92.25 122 SER A C 1
ATOM 998 O O . SER A 1 122 ? -1.783 12.852 -2.49 1 92.25 122 SER A O 1
ATOM 1000 N N . LEU A 1 123 ? -3.84 12.422 -1.643 1 91.75 123 LEU A N 1
ATOM 1001 C CA . LEU A 1 123 ? -3.566 11 -1.44 1 91.75 123 LEU A CA 1
ATOM 1002 C C . LEU A 1 123 ? -3.244 10.32 -2.764 1 91.75 123 LEU A C 1
ATOM 1004 O O . LEU A 1 123 ? -3.969 10.484 -3.748 1 91.75 123 LEU A O 1
ATOM 1008 N N . ARG A 1 124 ? -2.105 9.562 -2.734 1 90.31 124 ARG A N 1
ATOM 1009 C CA . ARG A 1 124 ? -1.679 8.844 -3.93 1 90.31 124 ARG A CA 1
ATOM 1010 C C . ARG A 1 124 ? -1.545 7.348 -3.65 1 90.31 124 ARG A C 1
ATOM 1012 O O . ARG A 1 124 ? -1.539 6.535 -4.578 1 90.31 124 ARG A O 1
ATOM 1019 N N . SER A 1 125 ? -1.417 7.039 -2.406 1 93 125 SER A N 1
ATOM 1020 C CA . SER A 1 125 ? -1.198 5.645 -2.049 1 93 125 SER A CA 1
ATOM 1021 C C . SER A 1 125 ? -1.867 5.301 -0.721 1 93 125 SER A C 1
ATOM 1023 O O . SER A 1 125 ? -1.653 5.988 0.281 1 93 125 SER A O 1
ATOM 1025 N N . LEU A 1 126 ? -2.742 4.309 -0.685 1 92.12 126 LEU A N 1
ATOM 1026 C CA . LEU A 1 126 ? -3.336 3.727 0.513 1 92.12 126 LEU A CA 1
ATOM 1027 C C . LEU A 1 126 ? -2.93 2.266 0.665 1 92.12 126 LEU A C 1
ATOM 1029 O O . LEU A 1 126 ? -3.299 1.426 -0.161 1 92.12 126 LEU A O 1
ATOM 1033 N N . CYS A 1 127 ? -2.186 1.965 1.662 1 93.19 127 CYS A N 1
ATOM 1034 C CA . CYS A 1 127 ? -1.636 0.621 1.794 1 93.19 127 CYS A CA 1
ATOM 1035 C C . CYS A 1 127 ? -2.074 -0.023 3.104 1 93.19 127 CYS A C 1
ATOM 1037 O O . CYS A 1 127 ? -1.99 0.6 4.164 1 93.19 127 CYS A O 1
ATOM 1039 N N . PHE A 1 128 ? -2.492 -1.224 3.02 1 91 128 PHE A N 1
ATOM 1040 C CA . PHE A 1 128 ? -2.752 -2.088 4.164 1 91 128 PHE A CA 1
ATOM 1041 C C . PHE A 1 128 ? -1.613 -3.084 4.359 1 91 128 PHE A C 1
ATOM 1043 O O . PHE A 1 128 ? -1.325 -3.887 3.469 1 91 128 PHE A O 1
ATOM 1050 N N . LEU A 1 129 ? -1.003 -3.021 5.516 1 90.62 129 LEU A N 1
ATOM 1051 C CA . LEU A 1 129 ? 0.203 -3.805 5.758 1 90.62 129 LEU A CA 1
ATOM 1052 C C . LEU A 1 129 ? 0.026 -4.711 6.973 1 90.62 129 LEU A C 1
ATOM 1054 O O . LEU A 1 129 ? -0.573 -4.309 7.973 1 90.62 129 LEU A O 1
ATOM 1058 N N . HIS A 1 130 ? 0.455 -5.945 6.793 1 84.06 130 HIS A N 1
ATOM 1059 C CA . HIS A 1 130 ? 0.421 -6.891 7.902 1 84.06 130 HIS A CA 1
ATOM 1060 C C . HIS A 1 130 ? 1.472 -6.547 8.953 1 84.06 130 HIS A C 1
ATOM 1062 O O . HIS A 1 130 ? 2.645 -6.355 8.625 1 84.06 130 HIS A O 1
ATOM 1068 N N . PHE A 1 131 ? 0.861 -6.328 10.141 1 65.06 131 PHE A N 1
ATOM 1069 C CA . PHE A 1 131 ? 1.761 -6.066 11.266 1 65.06 131 PHE A CA 1
ATOM 1070 C C . PHE A 1 131 ? 2.279 -7.371 11.852 1 65.06 131 PHE A C 1
ATOM 1072 O O . PHE A 1 131 ? 1.494 -8.242 12.234 1 65.06 131 PHE A O 1
ATOM 1079 N N . HIS A 1 132 ? 3.555 -7.727 11.547 1 59.97 132 HIS A N 1
ATOM 1080 C CA . HIS A 1 132 ? 4.152 -8.805 12.328 1 59.97 132 HIS A CA 1
ATOM 1081 C C . HIS A 1 132 ? 4.852 -8.258 13.57 1 59.97 132 HIS A C 1
ATOM 1083 O O . HIS A 1 132 ? 5.434 -7.172 13.531 1 59.97 132 HIS A O 1
ATOM 1089 N N . LEU A 1 133 ? 4.387 -8.484 14.758 1 47.47 133 LEU A N 1
ATOM 1090 C CA . LEU A 1 133 ? 5.062 -8.156 16.016 1 47.47 133 LEU A CA 1
ATOM 1091 C C . LEU A 1 133 ? 6.566 -8.016 15.797 1 47.47 133 LEU A C 1
ATOM 1093 O O . LEU A 1 133 ? 7.211 -7.172 16.422 1 47.47 133 LEU A O 1
ATOM 1097 N N . GLY A 1 134 ? 7.203 -8.898 15.172 1 42.81 134 GLY A N 1
ATOM 1098 C CA . GLY A 1 134 ? 8.648 -8.781 15.148 1 42.81 134 GLY A CA 1
ATOM 1099 C C . GLY A 1 134 ? 9.141 -7.516 14.469 1 42.81 134 GLY A C 1
ATOM 1100 O O . GLY A 1 134 ? 10.336 -7.227 14.469 1 42.81 134 GLY A O 1
ATOM 1101 N N . GLY A 1 135 ? 8.453 -6.832 13.781 1 38.66 135 GLY A N 1
ATOM 1102 C CA . GLY A 1 135 ? 8.875 -5.66 13.031 1 38.66 135 GLY A CA 1
ATOM 1103 C C . GLY A 1 135 ? 8.773 -4.375 13.828 1 38.66 135 GLY A C 1
ATOM 1104 O O . GLY A 1 135 ? 9.055 -3.291 13.312 1 38.66 135 GLY A O 1
ATOM 1105 N N . LEU A 1 136 ? 8.07 -4.23 14.805 1 38.53 136 LEU A N 1
ATOM 1106 C CA . LEU A 1 136 ? 8.094 -3.062 15.68 1 38.53 136 LEU A CA 1
ATOM 1107 C C . LEU A 1 136 ? 9.523 -2.656 16.016 1 38.53 136 LEU A C 1
ATOM 1109 O O . LEU A 1 136 ? 9.742 -1.692 16.75 1 38.53 136 LEU A O 1
ATOM 1113 N N . GLY A 1 137 ? 10.469 -3.441 15.859 1 34 137 GLY A N 1
ATOM 1114 C CA . GLY A 1 137 ? 11.797 -3.033 16.297 1 34 137 GLY A CA 1
ATOM 1115 C C . GLY A 1 137 ? 12.258 -1.737 15.656 1 34 137 GLY A C 1
ATOM 1116 O O . GLY A 1 137 ? 13.273 -1.166 16.062 1 34 137 GLY A O 1
ATOM 1117 N N . HIS A 1 138 ? 11.836 -1.381 14.461 1 31.98 138 HIS A N 1
ATOM 1118 C CA . HIS A 1 138 ? 12.484 -0.175 13.953 1 31.98 138 HIS A CA 1
ATOM 1119 C C . HIS A 1 138 ? 11.727 1.077 14.383 1 31.98 138 HIS A C 1
ATOM 1121 O O . HIS A 1 138 ? 12.094 2.191 14.008 1 31.98 138 HIS A O 1
ATOM 1127 N N . LEU A 1 139 ? 10.523 1.033 14.805 1 29.77 139 LEU A N 1
ATOM 1128 C CA . LEU A 1 139 ? 9.977 2.287 15.312 1 29.77 139 LEU A CA 1
ATOM 1129 C C . LEU A 1 139 ? 10.531 2.604 16.703 1 29.77 139 LEU A C 1
ATOM 1131 O O . LEU A 1 139 ? 9.82 3.129 17.562 1 29.77 139 LEU A O 1
ATOM 1135 N N . ARG A 1 140 ? 11.672 2.266 16.984 1 23.38 140 ARG A N 1
ATOM 1136 C CA . ARG A 1 140 ? 12.234 2.918 18.156 1 23.38 140 ARG A CA 1
ATOM 1137 C C . ARG A 1 140 ? 12.586 4.375 17.859 1 23.38 140 ARG A C 1
ATOM 1139 O O . ARG A 1 140 ? 13.117 4.684 16.797 1 23.38 140 ARG A O 1
ATOM 1146 N N . MET B 1 1 ? 31.469 -23.703 -18.797 1 43.19 1 MET B N 1
ATOM 1147 C CA . MET B 1 1 ? 30.406 -22.781 -18.375 1 43.19 1 MET B CA 1
ATOM 1148 C C . MET B 1 1 ? 29.406 -23.484 -17.453 1 43.19 1 MET B C 1
ATOM 1150 O O . MET B 1 1 ? 28.734 -24.438 -17.875 1 43.19 1 MET B O 1
ATOM 1154 N N . MET B 1 2 ? 29.75 -23.688 -16.312 1 54.19 2 MET B N 1
ATOM 1155 C CA . MET B 1 2 ? 28.875 -24.438 -15.414 1 54.19 2 MET B CA 1
ATOM 1156 C C . MET B 1 2 ? 27.453 -23.906 -15.469 1 54.19 2 MET B C 1
ATOM 1158 O O . MET B 1 2 ? 27.219 -22.703 -15.398 1 54.19 2 MET B O 1
ATOM 1162 N N . LEU B 1 3 ? 26.469 -24.641 -15.977 1 71.69 3 LEU B N 1
ATOM 1163 C CA . LEU B 1 3 ? 25.078 -24.328 -16.234 1 71.69 3 LEU B CA 1
ATOM 1164 C C . LEU B 1 3 ? 24.359 -23.953 -14.938 1 71.69 3 LEU B C 1
ATOM 1166 O O . LEU B 1 3 ? 24.625 -24.531 -13.883 1 71.69 3 LEU B O 1
ATOM 1170 N N . LEU B 1 4 ? 23.922 -22.719 -14.836 1 75.31 4 LEU B N 1
ATOM 1171 C CA . LEU B 1 4 ? 23.188 -22.203 -13.68 1 75.31 4 LEU B CA 1
ATOM 1172 C C . LEU B 1 4 ? 22.359 -23.312 -13.039 1 75.31 4 LEU B C 1
ATOM 1174 O O . LEU B 1 4 ? 22.234 -23.359 -11.812 1 75.31 4 LEU B O 1
ATOM 1178 N N . SER B 1 5 ? 22.031 -24.344 -13.828 1 76.5 5 SER B N 1
ATOM 1179 C CA . SER B 1 5 ? 21.141 -25.391 -13.336 1 76.5 5 SER B CA 1
ATOM 1180 C C . SER B 1 5 ? 21.875 -26.375 -12.445 1 76.5 5 SER B C 1
ATOM 1182 O O . SER B 1 5 ? 21.25 -27.141 -11.703 1 76.5 5 SER B O 1
ATOM 1184 N N . ALA B 1 6 ? 23.219 -26.297 -12.477 1 84.62 6 ALA B N 1
ATOM 1185 C CA . ALA B 1 6 ? 24 -27.234 -11.68 1 84.62 6 ALA B CA 1
ATOM 1186 C C . ALA B 1 6 ? 24.25 -26.703 -10.281 1 84.62 6 ALA B C 1
ATOM 1188 O O . ALA B 1 6 ? 24.641 -27.438 -9.375 1 84.62 6 ALA B O 1
ATOM 1189 N N . LEU B 1 7 ? 23.969 -25.531 -10.141 1 88.31 7 LEU B N 1
ATOM 1190 C CA . LEU B 1 7 ? 24.188 -24.891 -8.852 1 88.31 7 LEU B CA 1
ATOM 1191 C C . LEU B 1 7 ? 23.094 -25.266 -7.855 1 88.31 7 LEU B C 1
ATOM 1193 O O . LEU B 1 7 ? 21.969 -25.562 -8.25 1 88.31 7 LEU B O 1
ATOM 1197 N N . PRO B 1 8 ? 23.547 -25.328 -6.562 1 92.38 8 PRO B N 1
ATOM 1198 C CA . PRO B 1 8 ? 22.547 -25.578 -5.527 1 92.38 8 PRO B CA 1
ATOM 1199 C C . PRO B 1 8 ? 21.406 -24.547 -5.547 1 92.38 8 PRO B C 1
ATOM 1201 O O . PRO B 1 8 ? 21.609 -23.406 -5.969 1 92.38 8 PRO B O 1
ATOM 1204 N N . PHE B 1 9 ? 20.219 -25.016 -5.062 1 91.62 9 PHE B N 1
ATOM 1205 C CA . PHE B 1 9 ? 19.016 -24.188 -5.09 1 91.62 9 PHE B CA 1
ATOM 1206 C C . PHE B 1 9 ? 19.25 -22.875 -4.355 1 91.62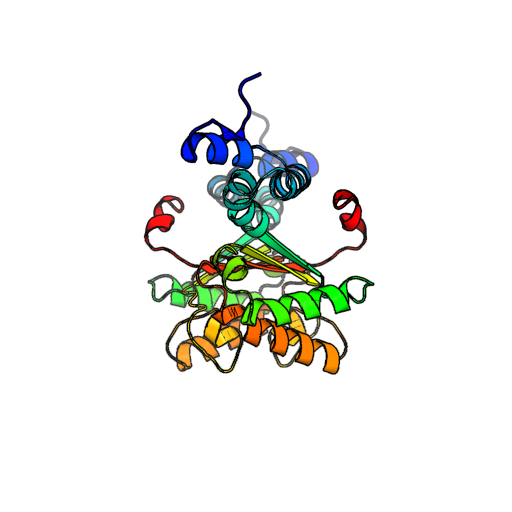 9 PHE B C 1
ATOM 1208 O O . PHE B 1 9 ? 18.812 -21.812 -4.812 1 91.62 9 PHE B O 1
ATOM 1215 N N . GLU B 1 10 ? 19.938 -22.953 -3.33 1 92.69 10 GLU B N 1
ATOM 1216 C CA . GLU B 1 10 ? 20.141 -21.766 -2.502 1 92.69 10 GLU B CA 1
ATOM 1217 C C . GLU B 1 10 ? 20.938 -20.703 -3.25 1 92.69 10 GLU B C 1
ATOM 1219 O O . GLU B 1 10 ? 20.625 -19.516 -3.16 1 92.69 10 GLU B O 1
ATOM 1224 N N . LEU B 1 11 ? 21.875 -21.188 -3.918 1 93.31 11 LEU B N 1
ATOM 1225 C CA . LEU B 1 11 ? 22.703 -20.266 -4.68 1 93.31 11 LEU B CA 1
ATOM 1226 C C . LEU B 1 11 ? 21.938 -19.703 -5.875 1 93.31 11 LEU B C 1
ATOM 1228 O O . LEU B 1 11 ? 22.016 -18.516 -6.176 1 93.31 11 LEU B O 1
ATOM 1232 N N . LEU B 1 12 ? 21.203 -20.562 -6.512 1 93.38 12 LEU B N 1
ATOM 1233 C CA . LEU B 1 12 ? 20.391 -20.141 -7.648 1 93.38 12 LEU B CA 1
ATOM 1234 C C . LEU B 1 12 ? 19.391 -19.078 -7.23 1 93.38 12 LEU B C 1
ATOM 1236 O O . LEU B 1 12 ? 19.156 -18.109 -7.957 1 93.38 12 LEU B O 1
ATOM 1240 N N . TYR B 1 13 ? 18.844 -19.25 -6.047 1 94.38 13 TYR B N 1
ATOM 1241 C CA . TYR B 1 13 ? 17.875 -18.297 -5.531 1 94.38 13 TYR B CA 1
ATOM 1242 C C . TYR B 1 13 ? 18.516 -16.922 -5.332 1 94.38 13 TYR B C 1
ATOM 1244 O O . TYR B 1 13 ? 17.938 -15.898 -5.703 1 94.38 13 TYR B O 1
ATOM 1252 N N . LYS B 1 14 ? 19.656 -16.953 -4.801 1 95 14 LYS B N 1
ATOM 1253 C CA . LYS B 1 14 ? 20.375 -15.711 -4.543 1 95 14 LYS B CA 1
ATOM 1254 C C . LYS B 1 14 ? 20.672 -14.977 -5.848 1 95 14 LYS B C 1
ATOM 1256 O O . LYS B 1 14 ? 20.5 -13.758 -5.934 1 95 14 LYS B O 1
ATOM 1261 N N . ILE B 1 15 ? 21.078 -15.727 -6.785 1 94 15 ILE B N 1
ATOM 1262 C CA . ILE B 1 15 ? 21.391 -15.141 -8.086 1 94 15 ILE B CA 1
ATOM 1263 C C . ILE B 1 15 ? 20.109 -14.594 -8.719 1 94 15 ILE B C 1
ATOM 1265 O O . ILE B 1 15 ? 20.094 -13.461 -9.203 1 94 15 ILE B O 1
ATOM 1269 N N . ALA B 1 16 ? 19.125 -15.398 -8.703 1 95.44 16 ALA B N 1
ATOM 1270 C CA . ALA B 1 16 ? 17.844 -15.016 -9.312 1 95.44 16 ALA B CA 1
ATOM 1271 C C . ALA B 1 16 ? 17.266 -13.781 -8.633 1 95.44 16 ALA B C 1
ATOM 1273 O O . ALA B 1 16 ? 16.625 -12.953 -9.289 1 95.44 16 ALA B O 1
ATOM 1274 N N . SER B 1 17 ? 17.5 -13.633 -7.336 1 95.94 17 SER B N 1
ATOM 1275 C CA . SER B 1 17 ? 16.922 -12.523 -6.574 1 95.94 17 SER B CA 1
ATOM 1276 C C . SER B 1 17 ? 17.531 -11.188 -6.996 1 95.94 17 SER B C 1
ATOM 1278 O O . SER B 1 17 ? 16.953 -10.133 -6.742 1 95.94 17 SER B O 1
ATOM 1280 N N . LEU B 1 18 ? 18.672 -11.195 -7.672 1 96.19 18 LEU B N 1
ATOM 1281 C CA . LEU B 1 18 ? 19.359 -9.984 -8.094 1 96.19 18 LEU B CA 1
ATOM 1282 C C . LEU B 1 18 ? 18.922 -9.555 -9.484 1 96.19 18 LEU B C 1
ATOM 1284 O O . LEU B 1 18 ? 19.266 -8.461 -9.938 1 96.19 18 LEU B O 1
ATOM 1288 N N . LEU B 1 19 ? 18.234 -10.367 -10.125 1 94.38 19 LEU B N 1
ATOM 1289 C CA . LEU B 1 19 ? 17.797 -10.102 -11.492 1 94.38 19 LEU B CA 1
ATOM 1290 C C . LEU B 1 19 ? 16.547 -9.227 -11.5 1 94.38 19 LEU B C 1
ATOM 1292 O O . LEU B 1 19 ? 15.828 -9.148 -10.508 1 94.38 19 LEU B O 1
ATOM 1296 N N . ASP B 1 20 ? 16.391 -8.508 -12.562 1 95.44 20 ASP B N 1
ATOM 1297 C CA . ASP B 1 20 ? 15.156 -7.723 -12.68 1 95.44 20 ASP B CA 1
ATOM 1298 C C . ASP B 1 20 ? 13.977 -8.602 -13.07 1 95.44 20 ASP B C 1
ATOM 1300 O O . ASP B 1 20 ? 14.141 -9.805 -13.305 1 95.44 20 ASP B O 1
ATOM 1304 N N . GLN B 1 21 ? 12.797 -8.039 -13.055 1 94.75 21 GLN B N 1
ATOM 1305 C CA . GLN B 1 21 ? 11.562 -8.797 -13.25 1 94.75 21 GLN B CA 1
ATOM 1306 C C . GLN B 1 21 ? 11.57 -9.516 -14.602 1 94.75 21 GLN B C 1
ATOM 1308 O O . GLN B 1 21 ? 11.188 -10.688 -14.68 1 94.75 21 GLN B O 1
ATOM 1313 N N . GLU B 1 22 ? 11.992 -8.852 -15.594 1 94.62 22 GLU B N 1
ATOM 1314 C CA . GLU B 1 22 ? 12.023 -9.445 -16.922 1 94.62 22 GLU B CA 1
ATOM 1315 C C . GLU B 1 22 ? 12.969 -10.641 -16.969 1 94.62 22 GLU B C 1
ATOM 1317 O O . GLU B 1 22 ? 12.633 -11.688 -17.531 1 94.62 22 GLU B O 1
ATOM 1322 N N . GLU B 1 23 ? 14.086 -10.5 -16.406 1 96 23 GLU B N 1
ATOM 1323 C CA . GLU B 1 23 ? 15.078 -11.578 -16.375 1 96 23 GLU B CA 1
ATOM 1324 C C . GLU B 1 23 ? 14.578 -12.766 -15.562 1 96 23 GLU B C 1
ATOM 1326 O O . GLU B 1 23 ? 14.82 -13.922 -15.922 1 96 23 GLU B O 1
ATOM 1331 N N . LYS B 1 24 ? 13.914 -12.477 -14.492 1 96.75 24 LYS B N 1
ATOM 1332 C CA . LYS B 1 24 ? 13.32 -13.547 -13.703 1 96.75 24 LYS B CA 1
ATOM 1333 C C . LYS B 1 24 ? 12.305 -14.336 -14.523 1 96.75 24 LYS B C 1
ATOM 1335 O O . LYS B 1 24 ? 12.273 -15.57 -14.469 1 96.75 24 LYS B O 1
ATOM 1340 N N . GLN B 1 25 ? 11.562 -13.578 -15.234 1 95.62 25 GLN B N 1
ATOM 1341 C CA . GLN B 1 25 ? 10.562 -14.234 -16.078 1 95.62 25 GLN B CA 1
ATOM 1342 C C . GLN B 1 25 ? 11.227 -15.133 -17.125 1 95.62 25 GLN B C 1
ATOM 1344 O O . GLN B 1 25 ? 10.75 -16.234 -17.391 1 95.62 25 GLN B O 1
ATOM 1349 N N . ASN B 1 26 ? 12.289 -14.664 -17.656 1 95.31 26 ASN B N 1
ATOM 1350 C CA . ASN B 1 26 ? 13.023 -15.453 -18.641 1 95.31 26 ASN B CA 1
ATOM 1351 C C . ASN B 1 26 ? 13.625 -16.703 -18.016 1 95.31 26 ASN B C 1
ATOM 1353 O O . ASN B 1 26 ? 13.664 -17.766 -18.656 1 95.31 26 ASN B O 1
ATOM 1357 N N . LEU B 1 27 ? 14.055 -16.594 -16.875 1 94.44 27 LEU B N 1
ATOM 1358 C CA . LEU B 1 27 ? 14.609 -17.75 -16.156 1 94.44 27 LEU B CA 1
ATOM 1359 C C . LEU B 1 27 ? 13.578 -18.859 -16.031 1 94.44 27 LEU B C 1
ATOM 1361 O O . LEU B 1 27 ? 13.922 -20.047 -16.109 1 94.44 27 LEU B O 1
ATOM 1365 N N . ARG B 1 28 ? 12.32 -18.438 -15.844 1 93.75 28 ARG B N 1
ATOM 1366 C CA . ARG B 1 28 ? 11.258 -19.422 -15.695 1 93.75 28 ARG B CA 1
ATOM 1367 C C . ARG B 1 28 ? 11.133 -20.281 -16.953 1 93.75 28 ARG B C 1
ATOM 1369 O O . ARG B 1 28 ? 10.664 -21.422 -16.875 1 93.75 28 ARG B O 1
ATOM 1376 N N . LEU B 1 29 ? 11.633 -19.797 -18.031 1 94.38 29 LEU B N 1
ATOM 1377 C CA . LEU B 1 29 ? 11.445 -20.469 -19.312 1 94.38 29 LEU B CA 1
ATOM 1378 C C . LEU B 1 29 ? 12.656 -21.328 -19.656 1 94.38 29 LEU B C 1
ATOM 1380 O O . LEU B 1 29 ? 12.625 -22.109 -20.609 1 94.38 29 LEU B O 1
ATOM 1384 N N . ALA B 1 30 ? 13.703 -21.328 -18.938 1 93.25 30 ALA B N 1
ATOM 1385 C CA . ALA B 1 30 ? 14.977 -21.938 -19.297 1 93.25 30 ALA B CA 1
ATOM 1386 C C . ALA B 1 30 ? 15.016 -23.406 -18.875 1 93.25 30 ALA B C 1
ATOM 1388 O O . ALA B 1 30 ? 15.539 -24.25 -19.609 1 93.25 30 ALA B O 1
ATOM 1389 N N . SER B 1 31 ? 14.562 -23.797 -17.734 1 93.44 31 SER B N 1
ATOM 1390 C CA . SER B 1 31 ? 14.508 -25.156 -17.234 1 93.44 31 SER B CA 1
ATOM 1391 C C . SER B 1 31 ? 13.508 -25.297 -16.094 1 93.44 31 SER B C 1
ATOM 1393 O O . SER B 1 31 ? 13.086 -24.297 -15.508 1 93.44 31 SER B O 1
ATOM 1395 N N . LYS B 1 32 ? 13.172 -26.516 -15.734 1 93.88 32 LYS B N 1
ATOM 1396 C CA . LYS B 1 32 ? 12.242 -26.781 -14.641 1 93.88 32 LYS B CA 1
ATOM 1397 C C . LYS B 1 32 ? 12.812 -26.297 -13.305 1 93.88 32 LYS B C 1
ATOM 1399 O O . LYS B 1 32 ? 12.086 -25.75 -12.477 1 93.88 32 LYS B O 1
ATOM 1404 N N . LYS B 1 33 ? 14.039 -26.562 -13.109 1 93.88 33 LYS B N 1
ATOM 1405 C CA . LYS B 1 33 ? 14.688 -26.172 -11.867 1 93.88 33 LYS B CA 1
ATOM 1406 C C . LYS B 1 33 ? 14.672 -24.656 -11.695 1 93.88 33 LYS B C 1
ATOM 1408 O O . LYS B 1 33 ? 14.305 -24.141 -10.641 1 93.88 33 LYS B O 1
ATOM 1413 N N . LEU B 1 34 ? 15 -23.969 -12.758 1 94.56 34 LEU B N 1
ATOM 1414 C CA . LEU B 1 34 ? 15.039 -22.516 -12.703 1 94.56 34 LEU B CA 1
ATOM 1415 C C . LEU B 1 34 ? 13.633 -21.938 -12.602 1 94.56 34 LEU B C 1
ATOM 1417 O O . LEU B 1 34 ? 13.43 -20.906 -11.961 1 94.56 34 LEU B O 1
ATOM 1421 N N . CYS B 1 35 ? 12.727 -22.594 -13.195 1 95.19 35 CYS B N 1
ATOM 1422 C CA . CYS B 1 35 ? 11.328 -22.203 -13.062 1 95.19 35 CYS B CA 1
ATOM 1423 C C . CYS B 1 35 ? 10.883 -22.266 -11.602 1 95.19 35 CYS B C 1
ATOM 1425 O O . CYS B 1 35 ? 10.266 -21.312 -11.102 1 95.19 35 CYS B O 1
ATOM 1427 N N . SER B 1 36 ? 11.25 -23.312 -11.016 1 95 36 SER B N 1
ATOM 1428 C CA . SER B 1 36 ? 10.875 -23.484 -9.617 1 95 36 SER B CA 1
ATOM 1429 C C . SER B 1 36 ? 11.5 -22.422 -8.734 1 95 36 SER B C 1
ATOM 1431 O O . SER B 1 36 ? 10.883 -21.969 -7.77 1 95 36 SER B O 1
ATOM 1433 N N . VAL B 1 37 ? 12.664 -21.953 -9.07 1 94.88 37 VAL B N 1
ATOM 1434 C CA . VAL B 1 37 ? 13.398 -20.969 -8.289 1 94.88 37 VAL B CA 1
ATOM 1435 C C . VAL B 1 37 ? 12.844 -19.578 -8.586 1 94.88 37 VAL B C 1
ATOM 1437 O O . VAL B 1 37 ? 12.695 -18.75 -7.676 1 94.88 37 VAL B O 1
ATOM 1440 N N . ALA B 1 38 ? 12.523 -19.359 -9.773 1 96.12 38 ALA B N 1
ATOM 1441 C CA . ALA B 1 38 ? 12.188 -18.016 -10.234 1 96.12 38 ALA B CA 1
ATOM 1442 C C . ALA B 1 38 ? 10.727 -17.688 -9.938 1 96.12 38 ALA B C 1
ATOM 1444 O O . ALA B 1 38 ? 10.375 -16.516 -9.734 1 96.12 38 ALA B O 1
ATOM 1445 N N . THR B 1 39 ? 9.852 -18.641 -9.828 1 96.12 39 THR B N 1
ATOM 1446 C CA . THR B 1 39 ? 8.414 -18.422 -9.711 1 96.12 39 THR B CA 1
ATOM 1447 C C . THR B 1 39 ? 8.086 -17.641 -8.438 1 96.12 39 THR B C 1
ATOM 1449 O O . THR B 1 39 ? 7.41 -16.609 -8.484 1 96.12 39 THR B O 1
ATOM 1452 N N . PRO B 1 40 ? 8.664 -18.062 -7.305 1 96.75 40 PRO B N 1
ATOM 1453 C CA . PRO B 1 40 ? 8.367 -17.297 -6.102 1 96.75 40 PRO B CA 1
ATOM 1454 C C . PRO B 1 40 ? 8.867 -15.852 -6.191 1 96.75 40 PRO B C 1
ATOM 1456 O O . PRO B 1 40 ? 8.234 -14.938 -5.648 1 96.75 40 PRO B O 1
ATOM 1459 N N . LEU B 1 41 ? 9.922 -15.664 -6.879 1 97.12 41 LEU B N 1
ATOM 1460 C CA . LEU B 1 41 ? 10.508 -14.328 -6.984 1 97.12 41 LEU B CA 1
ATOM 1461 C C . LEU B 1 41 ? 9.695 -13.445 -7.922 1 97.12 41 LEU B C 1
ATOM 1463 O O . LEU B 1 41 ? 9.516 -12.258 -7.656 1 97.12 41 LEU B O 1
ATOM 1467 N N . VAL B 1 42 ? 9.227 -14.016 -8.969 1 96.5 42 VAL B N 1
ATOM 1468 C CA . VAL B 1 42 ? 8.43 -13.281 -9.945 1 96.5 42 VAL B CA 1
ATOM 1469 C C . VAL B 1 42 ? 7.109 -12.844 -9.312 1 96.5 42 VAL B C 1
ATOM 1471 O O . VAL B 1 42 ? 6.641 -11.734 -9.539 1 96.5 42 VAL B O 1
ATOM 1474 N N . PHE B 1 43 ? 6.551 -13.656 -8.484 1 96.94 43 PHE B N 1
ATOM 1475 C CA . PHE B 1 43 ? 5.199 -13.414 -8 1 96.94 43 PHE B CA 1
ATOM 1476 C C . PHE B 1 43 ? 5.227 -12.82 -6.594 1 96.94 43 PHE B C 1
ATOM 1478 O O . PHE B 1 43 ? 4.176 -12.625 -5.98 1 96.94 43 PHE B O 1
ATOM 1485 N N . LYS B 1 44 ? 6.398 -12.523 -6.16 1 96.88 44 LYS B N 1
ATOM 1486 C CA . LYS B 1 44 ? 6.508 -11.93 -4.832 1 96.88 44 LYS B CA 1
ATOM 1487 C C . LYS B 1 44 ? 5.719 -10.625 -4.746 1 96.88 44 LYS B C 1
ATOM 1489 O O . LYS B 1 44 ? 5.047 -10.367 -3.748 1 96.88 44 LYS B O 1
ATOM 1494 N N . THR B 1 45 ? 5.824 -9.844 -5.73 1 96.5 45 THR B N 1
ATOM 1495 C CA . THR B 1 45 ? 5.07 -8.609 -5.883 1 96.5 45 THR B CA 1
ATOM 1496 C C . THR B 1 45 ? 4.285 -8.609 -7.191 1 96.5 45 THR B C 1
ATOM 1498 O O . THR B 1 45 ? 4.859 -8.797 -8.266 1 96.5 45 THR B O 1
ATOM 1501 N N . VAL B 1 46 ? 2.979 -8.438 -7.074 1 96.19 46 VAL B N 1
ATOM 1502 C CA . VAL B 1 46 ? 2.125 -8.438 -8.258 1 96.19 46 VAL B CA 1
ATOM 1503 C C . VAL B 1 46 ? 1.404 -7.094 -8.375 1 96.19 46 VAL B C 1
ATOM 1505 O O . VAL B 1 46 ? 0.861 -6.586 -7.391 1 96.19 46 VAL B O 1
ATOM 1508 N N . SER B 1 47 ? 1.47 -6.555 -9.594 1 93.88 47 SER B N 1
ATOM 1509 C CA . SER B 1 47 ? 0.766 -5.312 -9.891 1 93.88 47 SER B CA 1
ATOM 1510 C C . SER B 1 47 ? -0.5 -5.578 -10.703 1 93.88 47 SER B C 1
ATOM 1512 O O . SER B 1 47 ? -0.463 -6.289 -11.711 1 93.88 47 SER B O 1
ATOM 1514 N N . ILE B 1 48 ? -1.657 -5.012 -10.18 1 92.88 48 ILE B N 1
ATOM 1515 C CA . ILE B 1 48 ? -2.947 -5.117 -10.859 1 92.88 48 ILE B CA 1
ATOM 1516 C C . ILE B 1 48 ? -3.418 -3.729 -11.281 1 92.88 48 ILE B C 1
ATOM 1518 O O . ILE B 1 48 ? -3.484 -2.809 -10.469 1 92.88 48 ILE B O 1
ATOM 1522 N N . TYR B 1 49 ? -3.748 -3.639 -12.594 1 89.38 49 TYR B N 1
ATOM 1523 C CA . TYR B 1 49 ? -4.215 -2.363 -13.125 1 89.38 49 TYR B CA 1
ATOM 1524 C C . TYR B 1 49 ? -5.723 -2.385 -13.352 1 89.38 49 TYR B C 1
ATOM 1526 O O . TYR B 1 49 ? -6.211 -3.053 -14.266 1 89.38 49 TYR B O 1
ATOM 1534 N N . LEU B 1 50 ? -6.43 -1.667 -12.438 1 85.12 50 LEU B N 1
ATOM 1535 C CA . LEU B 1 50 ? -7.883 -1.603 -12.539 1 85.12 50 LEU B CA 1
ATOM 1536 C C . LEU B 1 50 ? -8.328 -0.285 -13.164 1 85.12 50 LEU B C 1
ATOM 1538 O O . LEU B 1 50 ? -9.305 0.32 -12.719 1 85.12 50 LEU B O 1
ATOM 1542 N N . THR B 1 51 ? -7.508 0.203 -14.062 1 76.44 51 THR B N 1
ATOM 1543 C CA . THR B 1 51 ? -7.867 1.378 -14.844 1 76.44 51 THR B CA 1
ATOM 1544 C C . THR B 1 51 ? -8.531 0.968 -16.156 1 76.44 51 THR B C 1
ATOM 1546 O O . THR B 1 51 ? -8.367 -0.166 -16.609 1 76.44 51 THR B O 1
ATOM 1549 N N . ARG B 1 52 ? -9.398 1.894 -16.531 1 68.19 52 ARG B N 1
ATOM 1550 C CA . ARG B 1 52 ? -10.102 1.633 -17.797 1 68.19 52 ARG B CA 1
ATOM 1551 C C . ARG B 1 52 ? -9.117 1.528 -18.953 1 68.19 52 ARG B C 1
ATOM 1553 O O . ARG B 1 52 ? -8.875 2.51 -19.656 1 68.19 52 ARG B O 1
ATOM 1560 N N . SER B 1 53 ? -8.312 0.462 -18.844 1 71.75 53 SER B N 1
ATOM 1561 C CA . SER B 1 53 ? -7.328 0.257 -19.906 1 71.75 53 SER B CA 1
ATOM 1562 C C . SER B 1 53 ? -7.438 -1.144 -20.5 1 71.75 53 SER B C 1
ATOM 1564 O O . SER B 1 53 ? -8.312 -1.919 -20.109 1 71.75 53 SER B O 1
ATOM 1566 N N . ARG B 1 54 ? -6.625 -1.301 -21.547 1 80.12 54 ARG B N 1
ATOM 1567 C CA . ARG B 1 54 ? -6.555 -2.578 -22.25 1 80.12 54 ARG B CA 1
ATOM 1568 C C . ARG B 1 54 ? -6.164 -3.705 -21.297 1 80.12 54 ARG B C 1
ATOM 1570 O O . ARG B 1 54 ? -6.402 -4.879 -21.594 1 80.12 54 ARG B O 1
ATOM 1577 N N . HIS B 1 55 ? -5.711 -3.348 -20.188 1 85.06 55 HIS B N 1
ATOM 1578 C CA . HIS B 1 55 ? -5.215 -4.363 -19.266 1 85.06 55 HIS B CA 1
ATOM 1579 C C . HIS B 1 55 ? -6.277 -4.742 -18.25 1 85.06 55 HIS B C 1
ATOM 1581 O O . HIS B 1 55 ? -6.121 -5.723 -17.516 1 85.06 55 HIS B O 1
ATOM 1587 N N . TYR B 1 56 ? -7.387 -4.051 -18.234 1 87.88 56 TYR B N 1
ATOM 1588 C CA . TYR B 1 56 ? -8.406 -4.227 -17.203 1 87.88 56 TYR B CA 1
ATOM 1589 C C . TYR B 1 56 ? -8.953 -5.648 -17.219 1 87.88 56 TYR B C 1
ATOM 1591 O O . TYR B 1 56 ? -8.969 -6.328 -16.188 1 87.88 56 TYR B O 1
ATOM 1599 N N . ARG B 1 57 ? -9.273 -6.102 -18.406 1 91 57 ARG B N 1
ATOM 1600 C CA . ARG B 1 57 ? -9.867 -7.426 -18.516 1 91 57 ARG B CA 1
ATOM 1601 C C . ARG B 1 57 ? -8.867 -8.516 -18.156 1 91 57 ARG B C 1
ATOM 1603 O O . ARG B 1 57 ? -9.219 -9.5 -17.5 1 91 57 ARG B O 1
ATOM 1610 N N . LYS B 1 58 ? -7.699 -8.312 -18.578 1 94.12 58 LYS B N 1
ATOM 1611 C CA . LYS B 1 58 ? -6.648 -9.273 -18.25 1 94.12 58 LYS B CA 1
ATOM 1612 C C . LYS B 1 58 ? -6.387 -9.312 -16.75 1 94.12 58 LYS B C 1
ATOM 1614 O O . LYS B 1 58 ? -6.188 -10.391 -16.172 1 94.12 58 LYS B O 1
ATOM 1619 N N . CYS B 1 59 ? -6.422 -8.188 -16.156 1 93.94 59 CYS B N 1
ATOM 1620 C CA . CYS B 1 59 ? -6.207 -8.094 -14.711 1 93.94 59 CYS B CA 1
ATOM 1621 C C . CYS B 1 59 ? -7.32 -8.789 -13.945 1 93.94 59 CYS B C 1
ATOM 1623 O O . CYS B 1 59 ? -7.059 -9.539 -13 1 93.94 59 CYS B O 1
ATOM 1625 N N . LEU B 1 60 ? -8.5 -8.578 -14.406 1 93.19 60 LEU B N 1
ATOM 1626 C CA . LEU B 1 60 ? -9.633 -9.211 -13.75 1 93.19 60 LEU B CA 1
ATOM 1627 C C . LEU B 1 60 ? -9.578 -10.727 -13.906 1 93.19 60 LEU B C 1
ATOM 1629 O O . LEU B 1 60 ? -9.875 -11.461 -12.961 1 93.19 60 LEU B O 1
ATOM 1633 N N . ALA B 1 61 ? -9.203 -11.062 -15.062 1 94.75 61 ALA B N 1
ATOM 1634 C CA . ALA B 1 61 ? -9.078 -12.492 -15.312 1 94.75 61 ALA B CA 1
ATOM 1635 C C . ALA B 1 61 ? -7.992 -13.117 -14.438 1 94.75 61 ALA B C 1
ATOM 1637 O O . ALA B 1 61 ? -8.156 -14.219 -13.922 1 94.75 61 ALA B O 1
ATOM 1638 N N . PHE B 1 62 ? -6.93 -12.438 -14.312 1 95.81 62 PHE B N 1
ATOM 1639 C CA . PHE B 1 62 ? -5.836 -12.906 -13.469 1 95.81 62 PHE B CA 1
ATOM 1640 C C . PHE B 1 62 ? -6.289 -13.047 -12.023 1 95.81 62 PHE B C 1
ATOM 1642 O O . PHE B 1 62 ? -6.055 -14.078 -11.391 1 95.81 62 PHE B O 1
ATOM 1649 N N . LEU B 1 63 ? -6.977 -12.047 -11.539 1 95.06 63 LEU B N 1
ATOM 1650 C CA . LEU B 1 63 ? -7.488 -12.094 -10.18 1 95.06 63 LEU B CA 1
ATOM 1651 C C . LEU B 1 63 ? -8.414 -13.289 -9.984 1 95.06 63 LEU B C 1
ATOM 1653 O O . LEU B 1 63 ? -8.328 -14 -8.977 1 95.06 63 LEU B O 1
ATOM 1657 N N . LYS B 1 64 ? -9.219 -13.484 -10.961 1 94.69 64 LYS B N 1
ATOM 1658 C CA . LYS B 1 64 ? -10.125 -14.633 -10.906 1 94.69 64 LYS B CA 1
ATOM 1659 C C . LYS B 1 64 ? -9.344 -15.945 -10.867 1 94.69 64 LYS B C 1
ATOM 1661 O O . LYS B 1 64 ? -9.695 -16.859 -10.117 1 94.69 64 LYS B O 1
ATOM 1666 N N . ALA B 1 65 ? -8.336 -16.016 -11.602 1 96.31 65 ALA B N 1
ATOM 1667 C CA . ALA B 1 65 ? -7.547 -17.234 -11.734 1 96.31 65 ALA B CA 1
ATOM 1668 C C . ALA B 1 65 ? -6.777 -17.531 -10.453 1 96.31 65 ALA B C 1
ATOM 1670 O O . ALA B 1 65 ? -6.445 -18.688 -10.172 1 96.31 65 ALA B O 1
ATOM 1671 N N . LEU B 1 66 ? -6.504 -16.578 -9.672 1 94.94 66 LEU B N 1
ATOM 1672 C CA . LEU B 1 66 ? -5.711 -16.766 -8.469 1 94.94 66 LEU B CA 1
ATOM 1673 C C . LEU B 1 66 ? -6.418 -17.688 -7.488 1 94.94 66 LEU B C 1
ATOM 1675 O O . LEU B 1 66 ? -5.766 -18.391 -6.703 1 94.94 66 LEU B O 1
ATOM 1679 N N . LYS B 1 67 ? -7.711 -17.734 -7.57 1 90.38 67 LYS B N 1
ATOM 1680 C CA . LYS B 1 67 ? -8.477 -18.609 -6.699 1 90.38 67 LYS B CA 1
ATOM 1681 C C . LYS B 1 67 ? -8.156 -20.078 -6.977 1 90.38 67 LYS B C 1
ATOM 1683 O O . LYS B 1 67 ? -8.172 -20.906 -6.062 1 90.38 67 LYS B O 1
ATOM 1688 N N . THR B 1 68 ? -7.816 -20.344 -8.211 1 93.25 68 THR B N 1
ATOM 1689 C CA . THR B 1 68 ? -7.594 -21.734 -8.594 1 93.25 68 THR B CA 1
ATOM 1690 C C . THR B 1 68 ? -6.102 -22.016 -8.766 1 93.25 68 THR B C 1
ATOM 1692 O O . THR B 1 68 ? -5.688 -23.172 -8.836 1 93.25 68 THR B O 1
ATOM 1695 N N . ARG B 1 69 ? -5.305 -21.016 -8.82 1 94.81 69 ARG B N 1
ATOM 1696 C CA . ARG B 1 69 ? -3.861 -21.172 -8.984 1 94.81 69 ARG B CA 1
ATOM 1697 C C . ARG B 1 69 ? -3.125 -20.922 -7.676 1 94.81 69 ARG B C 1
ATOM 1699 O O . ARG B 1 69 ? -2.311 -20 -7.586 1 94.81 69 ARG B O 1
ATOM 1706 N N . ALA B 1 70 ? -3.32 -21.812 -6.801 1 90.88 70 ALA B N 1
ATOM 1707 C CA . ALA B 1 70 ? -2.697 -21.719 -5.484 1 90.88 70 ALA B CA 1
ATOM 1708 C C . ALA B 1 70 ? -1.177 -21.781 -5.59 1 90.88 70 ALA B C 1
ATOM 1710 O O . ALA B 1 70 ? -0.462 -21.203 -4.773 1 90.88 70 ALA B O 1
ATOM 1711 N N . ASP B 1 71 ? -0.757 -22.484 -6.648 1 92.81 71 ASP B N 1
ATOM 1712 C CA . ASP B 1 71 ? 0.677 -22.656 -6.859 1 92.81 71 ASP B CA 1
ATOM 1713 C C . ASP B 1 71 ? 1.356 -21.312 -7.125 1 92.81 71 ASP B C 1
ATOM 1715 O O . ASP B 1 71 ? 2.539 -21.141 -6.828 1 92.81 71 ASP B O 1
ATOM 1719 N N . LEU B 1 72 ? 0.607 -20.375 -7.602 1 95.5 72 LEU B N 1
ATOM 1720 C CA . LEU B 1 72 ? 1.134 -19.031 -7.844 1 95.5 72 LEU B CA 1
ATOM 1721 C C . LEU B 1 72 ? 0.764 -18.094 -6.703 1 95.5 72 LEU B C 1
ATOM 1723 O O . LEU B 1 72 ? 1.612 -17.344 -6.211 1 95.5 72 LEU B O 1
ATOM 1727 N N . ALA B 1 73 ? -0.479 -18.156 -6.277 1 96.19 73 ALA B N 1
ATOM 1728 C CA . ALA B 1 73 ? -1.057 -17.234 -5.293 1 96.19 73 ALA B CA 1
ATOM 1729 C C . ALA B 1 73 ? -0.281 -17.281 -3.98 1 96.19 73 ALA B C 1
ATOM 1731 O O . ALA B 1 73 ? -0.121 -16.266 -3.311 1 96.19 73 ALA B O 1
ATOM 1732 N N . GLN B 1 74 ? 0.236 -18.422 -3.67 1 94.88 74 GLN B N 1
ATOM 1733 C CA . GLN B 1 74 ? 0.897 -18.609 -2.383 1 94.88 74 GLN B CA 1
ATOM 1734 C C . GLN B 1 74 ? 2.189 -17.797 -2.307 1 94.88 74 GLN B C 1
ATOM 1736 O O . GLN B 1 74 ? 2.734 -17.594 -1.22 1 94.88 74 GLN B O 1
ATOM 1741 N N . HIS B 1 75 ? 2.684 -17.312 -3.453 1 96.62 75 HIS B N 1
ATOM 1742 C CA . HIS B 1 75 ? 3.957 -16.609 -3.457 1 96.62 75 HIS B CA 1
ATOM 1743 C C . HIS B 1 75 ? 3.746 -15.094 -3.385 1 96.62 75 HIS B C 1
ATOM 1745 O O . HIS B 1 75 ? 4.695 -14.344 -3.158 1 96.62 75 HIS B O 1
ATOM 1751 N N . ILE B 1 76 ? 2.518 -14.648 -3.516 1 96.56 76 ILE B N 1
ATOM 1752 C CA . ILE B 1 76 ? 2.248 -13.219 -3.557 1 96.56 76 ILE B CA 1
ATOM 1753 C C . ILE B 1 76 ? 2.303 -12.641 -2.143 1 96.56 76 ILE B C 1
ATOM 1755 O O . ILE B 1 76 ? 1.506 -13.023 -1.28 1 96.56 76 ILE B O 1
ATOM 1759 N N . GLN B 1 77 ? 3.285 -11.766 -1.927 1 95.5 77 GLN B N 1
ATOM 1760 C CA . GLN B 1 77 ? 3.443 -11.094 -0.642 1 95.5 77 GLN B CA 1
ATOM 1761 C C . GLN B 1 77 ? 2.939 -9.656 -0.711 1 95.5 77 GLN B C 1
ATOM 1763 O O . GLN B 1 77 ? 2.5 -9.094 0.296 1 95.5 77 GLN B O 1
ATOM 1768 N N . ARG B 1 78 ? 3.018 -9.125 -1.827 1 96.25 78 ARG B N 1
ATOM 1769 C CA . ARG B 1 78 ? 2.602 -7.738 -2.041 1 96.25 78 ARG B CA 1
ATOM 1770 C C . ARG B 1 78 ? 1.686 -7.625 -3.256 1 96.25 78 ARG B C 1
ATOM 1772 O O . ARG B 1 78 ? 2.057 -8.031 -4.359 1 96.25 78 ARG B O 1
ATOM 1779 N N . LEU B 1 79 ? 0.507 -7.113 -3.035 1 94.88 79 LEU B N 1
ATOM 1780 C CA . LEU B 1 79 ? -0.438 -6.863 -4.117 1 94.88 79 LEU B CA 1
ATOM 1781 C C . LEU B 1 79 ? -0.659 -5.367 -4.309 1 94.88 79 LEU B C 1
ATOM 1783 O O . LEU B 1 79 ? -1.147 -4.684 -3.406 1 94.88 79 LEU B O 1
ATOM 1787 N N . LEU B 1 80 ? -0.215 -4.863 -5.426 1 94.75 80 LEU B N 1
ATOM 1788 C CA . LEU B 1 80 ? -0.348 -3.451 -5.762 1 94.75 80 LEU B CA 1
ATOM 1789 C C . LEU B 1 80 ? -1.487 -3.232 -6.75 1 94.75 80 LEU B C 1
ATOM 1791 O O . LEU B 1 80 ? -1.473 -3.785 -7.852 1 94.75 80 LEU B O 1
ATOM 1795 N N . ILE B 1 81 ? -2.484 -2.512 -6.34 1 91.75 81 ILE B N 1
ATOM 1796 C CA . ILE B 1 81 ? -3.637 -2.221 -7.188 1 91.75 81 ILE B CA 1
ATOM 1797 C C . ILE B 1 81 ? -3.562 -0.777 -7.68 1 91.75 81 ILE B C 1
ATOM 1799 O O . ILE B 1 81 ? -3.633 0.163 -6.887 1 91.75 81 ILE B O 1
ATOM 1803 N N . TYR B 1 82 ? -3.457 -0.67 -9.008 1 90 82 TYR B N 1
ATOM 1804 C CA . TYR B 1 82 ? -3.416 0.649 -9.625 1 90 82 TYR B CA 1
ATOM 1805 C C . TYR B 1 82 ? -4.777 1.021 -10.203 1 90 82 TYR B C 1
ATOM 1807 O O . TYR B 1 82 ? -5.375 0.241 -10.945 1 90 82 TYR B O 1
ATOM 1815 N N . GLY B 1 83 ? -5.242 2.068 -9.805 1 84.31 83 GLY B N 1
ATOM 1816 C CA . GLY B 1 83 ? -6.512 2.568 -10.312 1 84.31 83 GLY B CA 1
ATOM 1817 C C . GLY B 1 83 ? -6.684 4.062 -10.117 1 84.31 83 GLY B C 1
ATOM 1818 O O . GLY B 1 83 ? -5.703 4.789 -9.945 1 84.31 83 GLY B O 1
ATOM 1819 N N . SER B 1 84 ? -7.93 4.512 -10.344 1 77.06 84 SER B N 1
ATOM 1820 C CA . SER B 1 84 ? -8.25 5.914 -10.102 1 77.06 84 SER B CA 1
ATOM 1821 C C . SER B 1 84 ? -8.656 6.152 -8.656 1 77.06 84 SER B C 1
ATOM 1823 O O . SER B 1 84 ? -9.469 5.41 -8.094 1 77.06 84 SER B O 1
ATOM 1825 N N . PHE B 1 85 ? -7.852 6.859 -8.062 1 74.69 85 PHE B N 1
ATOM 1826 C CA . PHE B 1 85 ? -8.039 7.215 -6.66 1 74.69 85 PHE B CA 1
ATOM 1827 C C . PHE B 1 85 ? -8.492 8.664 -6.527 1 74.69 85 PHE B C 1
ATOM 1829 O O . PHE B 1 85 ? -7.828 9.578 -7.027 1 74.69 85 PHE B O 1
ATOM 1836 N N . ASP B 1 86 ? -9.789 8.805 -6.074 1 75.12 86 ASP B N 1
ATOM 1837 C CA . ASP B 1 86 ? -10.281 10.172 -5.883 1 75.12 86 ASP B CA 1
ATOM 1838 C C . ASP B 1 86 ? -10.805 10.375 -4.465 1 75.12 86 ASP B C 1
ATOM 1840 O O . ASP B 1 86 ? -11.977 10.109 -4.184 1 75.12 86 ASP B O 1
ATOM 1844 N N . PRO B 1 87 ? -10 10.875 -3.641 1 73.06 87 PRO B N 1
ATOM 1845 C CA . PRO B 1 87 ? -10.398 11.039 -2.238 1 73.06 87 PR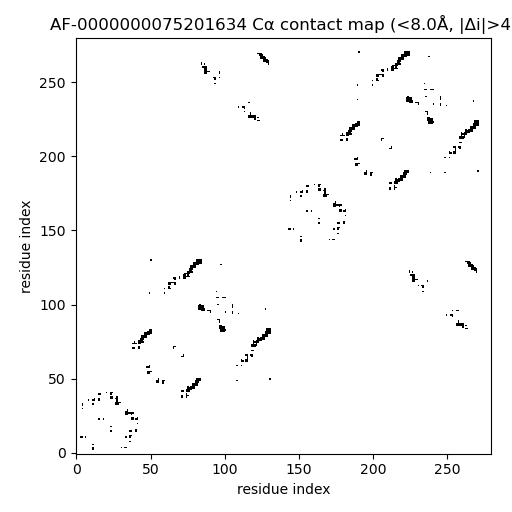O B CA 1
ATOM 1846 C C . PRO B 1 87 ? -11.469 12.109 -2.049 1 73.06 87 PRO B C 1
ATOM 1848 O O . PRO B 1 87 ? -12.133 12.141 -1.013 1 73.06 87 PRO B O 1
ATOM 1851 N N . SER B 1 88 ? -11.633 13.008 -3.006 1 72.62 88 SER B N 1
ATOM 1852 C CA . SER B 1 88 ? -12.555 14.133 -2.828 1 72.62 88 SER B CA 1
ATOM 1853 C C . SER B 1 88 ? -14 13.688 -2.969 1 72.62 88 SER B C 1
ATOM 1855 O O . SER B 1 88 ? -14.922 14.43 -2.611 1 72.62 88 SER B O 1
ATOM 1857 N N . TYR B 1 89 ? -14.195 12.523 -3.375 1 66 89 TYR B N 1
ATOM 1858 C CA . TYR B 1 89 ? -15.57 12.109 -3.633 1 66 89 TYR B CA 1
ATOM 1859 C C . TYR B 1 89 ? -16.172 11.445 -2.404 1 66 89 TYR B C 1
ATOM 1861 O O . TYR B 1 89 ? -15.539 10.602 -1.767 1 66 89 TYR B O 1
ATOM 1869 N N . GLU B 1 90 ? -17.203 12.062 -1.872 1 64 90 GLU B N 1
ATOM 1870 C CA . GLU B 1 90 ? -17.953 11.453 -0.769 1 64 90 GLU B CA 1
ATOM 1871 C C . GLU B 1 90 ? -18.656 10.18 -1.219 1 64 90 GLU B C 1
ATOM 1873 O O . GLU B 1 90 ? -19.375 10.188 -2.219 1 64 90 GLU B O 1
ATOM 1878 N N . LYS B 1 91 ? -18.141 9.094 -0.779 1 67.88 91 LYS B N 1
ATOM 1879 C CA . LYS B 1 91 ? -18.781 7.871 -1.254 1 67.88 91 LYS B CA 1
ATOM 1880 C C . LYS B 1 91 ? -19.156 6.957 -0.09 1 67.88 91 LYS B C 1
ATOM 1882 O O . LYS B 1 91 ? -18.828 7.25 1.062 1 67.88 91 LYS B O 1
ATOM 1887 N N . GLU B 1 92 ? -20 5.965 -0.428 1 70.31 92 GLU B N 1
ATOM 1888 C CA . GLU B 1 92 ? -20.656 5.09 0.539 1 70.31 92 GLU B CA 1
ATOM 1889 C C . GLU B 1 92 ? -19.672 4.09 1.137 1 70.31 92 GLU B C 1
ATOM 1891 O O . GLU B 1 92 ? -19.781 3.721 2.307 1 70.31 92 GLU B O 1
ATOM 1896 N N . THR B 1 93 ? -18.75 3.695 0.344 1 73.94 93 THR B N 1
ATOM 1897 C CA . THR B 1 93 ? -17.797 2.709 0.832 1 73.94 93 THR B CA 1
ATOM 1898 C C . THR B 1 93 ? -16.375 3.117 0.479 1 73.94 93 THR B C 1
ATOM 1900 O O . THR B 1 93 ? -16.156 3.932 -0.422 1 73.94 93 THR B O 1
ATOM 1903 N N . ILE B 1 94 ? -15.461 2.588 1.172 1 74.62 94 ILE B N 1
ATOM 1904 C CA . ILE B 1 94 ? -14.047 2.869 0.941 1 74.62 94 ILE B CA 1
ATOM 1905 C C . ILE B 1 94 ? -13.664 2.469 -0.483 1 74.62 94 ILE B C 1
ATOM 1907 O O . ILE B 1 94 ? -12.82 3.115 -1.111 1 74.62 94 ILE B O 1
ATOM 1911 N N . TRP B 1 95 ? -14.352 1.51 -1.003 1 73.75 95 TRP B N 1
ATOM 1912 C CA . TRP B 1 95 ? -14.062 1.024 -2.35 1 73.75 95 TRP B CA 1
ATOM 1913 C C . TRP B 1 95 ? -14.43 2.068 -3.396 1 73.75 95 TRP B C 1
ATOM 1915 O O . TRP B 1 95 ? -13.734 2.227 -4.398 1 73.75 95 TRP B O 1
ATOM 1925 N N . HIS B 1 96 ? -15.453 2.713 -3.057 1 75.56 96 HIS B N 1
ATOM 1926 C CA . HIS B 1 96 ? -15.883 3.764 -3.977 1 75.56 96 HIS B CA 1
ATOM 1927 C C . HIS B 1 96 ? -14.852 4.887 -4.043 1 75.56 96 HIS B C 1
ATOM 1929 O O . HIS B 1 96 ? -14.68 5.512 -5.094 1 75.56 96 HIS B O 1
ATOM 1935 N N . VAL B 1 97 ? -14.227 4.938 -2.973 1 72.81 97 VAL B N 1
ATOM 1936 C CA . VAL B 1 97 ? -13.273 6.039 -2.887 1 72.81 97 VAL B CA 1
ATOM 1937 C C . VAL B 1 97 ? -11.969 5.648 -3.584 1 72.81 97 VAL B C 1
ATOM 1939 O O . VAL B 1 97 ? -11.367 6.465 -4.281 1 72.81 97 VAL B O 1
ATOM 1942 N N . ILE B 1 98 ? -11.625 4.348 -3.379 1 73.31 98 ILE B N 1
ATOM 1943 C CA . ILE B 1 98 ? -10.297 3.945 -3.834 1 73.31 98 ILE B CA 1
ATOM 1944 C C . ILE B 1 98 ? -10.367 3.471 -5.285 1 73.31 98 ILE B C 1
ATOM 1946 O O . ILE B 1 98 ? -9.344 3.338 -5.953 1 73.31 98 ILE B O 1
ATOM 1950 N N . THR B 1 99 ? -11.469 3.123 -5.68 1 71.5 99 THR B N 1
ATOM 1951 C CA . THR B 1 99 ? -11.68 2.777 -7.078 1 71.5 99 THR B CA 1
ATOM 1952 C C . THR B 1 99 ? -12.742 3.676 -7.707 1 71.5 99 THR B C 1
ATOM 1954 O O . THR B 1 99 ? -13.883 3.709 -7.25 1 71.5 99 THR B O 1
ATOM 1957 N N . ASN B 1 100 ? -12.25 4.672 -8.406 1 64.38 100 ASN B N 1
ATOM 1958 C CA . ASN B 1 100 ? -13.203 5.57 -9.055 1 64.38 100 ASN B CA 1
ATOM 1959 C C . ASN B 1 100 ? -13.664 5.012 -10.398 1 64.38 100 ASN B C 1
ATOM 1961 O O . ASN B 1 100 ? -12.867 4.48 -11.172 1 64.38 100 ASN B O 1
ATOM 1965 N N . GLY B 1 101 ? -14.969 4.816 -10.523 1 71.62 101 GLY B N 1
ATOM 1966 C CA . GLY B 1 101 ? -15.555 4.309 -11.75 1 71.62 101 GLY B CA 1
ATOM 1967 C C . GLY B 1 101 ? -17.047 4.055 -11.641 1 71.62 101 GLY B C 1
ATOM 1968 O O . GLY B 1 101 ? -17.703 4.566 -10.734 1 71.62 101 GLY B O 1
ATOM 1969 N N . ARG B 1 102 ? -17.547 3.531 -12.789 1 73.31 102 ARG B N 1
ATOM 1970 C CA . ARG B 1 102 ? -18.953 3.133 -12.781 1 73.31 102 ARG B CA 1
ATOM 1971 C C . ARG B 1 102 ? -19.234 2.123 -11.672 1 73.31 102 ARG B C 1
ATOM 1973 O O . ARG B 1 102 ? -18.359 1.325 -11.32 1 73.31 102 ARG B O 1
ATOM 1980 N N . LYS B 1 103 ? -20.359 2.189 -11.141 1 75.75 103 LYS B N 1
ATOM 1981 C CA . LYS B 1 103 ? -20.781 1.33 -10.039 1 75.75 103 LYS B CA 1
ATOM 1982 C C . LYS B 1 103 ? -20.562 -0.142 -10.375 1 75.75 103 LYS B C 1
ATOM 1984 O O . LYS B 1 103 ? -20.094 -0.913 -9.531 1 75.75 103 LYS B O 1
ATOM 1989 N N . ARG B 1 104 ? -20.922 -0.51 -11.562 1 76.88 104 ARG B N 1
ATOM 1990 C CA . ARG B 1 104 ? -20.781 -1.901 -11.977 1 76.88 104 ARG B CA 1
ATOM 1991 C C . ARG B 1 104 ? -19.328 -2.348 -11.906 1 76.88 104 ARG B C 1
ATOM 1993 O O . ARG B 1 104 ? -19.031 -3.455 -11.453 1 76.88 104 ARG B O 1
ATOM 2000 N N . ASP B 1 105 ? -18.422 -1.534 -12.359 1 82.12 105 ASP B N 1
ATOM 2001 C CA . ASP B 1 105 ? -16.984 -1.856 -12.359 1 82.12 105 ASP B CA 1
ATOM 2002 C C . ASP B 1 105 ? -16.453 -1.944 -10.93 1 82.12 105 ASP B C 1
ATOM 2004 O O . ASP B 1 105 ? -15.641 -2.822 -10.625 1 82.12 105 ASP B O 1
ATOM 2008 N N . ILE B 1 106 ? -17 -1.069 -10.125 1 82.81 106 ILE B N 1
ATOM 2009 C CA . ILE B 1 106 ? -16.562 -1.053 -8.734 1 82.81 106 ILE B CA 1
ATOM 2010 C C . ILE B 1 106 ? -16.953 -2.359 -8.047 1 82.81 106 ILE B C 1
ATOM 2012 O O . ILE B 1 106 ? -16.156 -2.967 -7.34 1 82.81 106 ILE B O 1
ATOM 2016 N N . ARG B 1 107 ? -18.156 -2.803 -8.258 1 84.38 107 ARG B N 1
ATOM 2017 C CA . ARG B 1 107 ? -18.641 -4.039 -7.656 1 84.38 107 ARG B CA 1
ATOM 2018 C C . ARG B 1 107 ? -17.844 -5.242 -8.156 1 84.38 107 ARG B C 1
ATOM 2020 O O . ARG B 1 107 ? -17.531 -6.148 -7.387 1 84.38 107 ARG B O 1
ATOM 2027 N N . LEU B 1 108 ? -17.609 -5.172 -9.422 1 88.19 108 LEU B N 1
ATOM 2028 C CA . LEU B 1 108 ? -16.875 -6.277 -10.016 1 88.19 108 LEU B CA 1
ATOM 2029 C C . LEU B 1 108 ? -15.453 -6.336 -9.469 1 88.19 108 LEU B C 1
ATOM 2031 O O . LEU B 1 108 ? -14.945 -7.418 -9.156 1 88.19 108 LEU B O 1
ATOM 2035 N N . ASN B 1 109 ? -14.773 -5.211 -9.359 1 87.5 109 ASN B N 1
ATOM 2036 C CA . ASN B 1 109 ? -13.43 -5.148 -8.789 1 87.5 109 ASN B CA 1
ATOM 2037 C C . ASN B 1 109 ? -13.398 -5.695 -7.363 1 87.5 109 ASN B C 1
ATOM 2039 O O . ASN B 1 109 ? -12.516 -6.484 -7.016 1 87.5 109 ASN B O 1
ATOM 2043 N N . GLU B 1 110 ? -14.352 -5.262 -6.633 1 85.75 110 GLU B N 1
ATOM 2044 C CA . GLU B 1 110 ? -14.422 -5.73 -5.254 1 85.75 110 GLU B CA 1
ATOM 2045 C C . GLU B 1 110 ? -14.641 -7.238 -5.195 1 85.75 110 GLU B C 1
ATOM 2047 O O . GLU B 1 110 ? -13.977 -7.938 -4.426 1 85.75 110 GLU B O 1
ATOM 2052 N N . LYS B 1 111 ? -15.547 -7.703 -5.992 1 87.44 111 LYS B N 1
ATOM 2053 C CA . LYS B 1 111 ? -15.844 -9.133 -6.023 1 87.44 111 LYS B CA 1
ATOM 2054 C C . LYS B 1 111 ? -14.602 -9.945 -6.367 1 87.44 111 LYS B C 1
ATOM 2056 O O . LYS B 1 111 ? -14.305 -10.945 -5.711 1 87.44 111 LYS B O 1
ATOM 2061 N N . ARG B 1 112 ? -13.875 -9.562 -7.328 1 90.06 112 ARG B N 1
ATOM 2062 C CA . ARG B 1 112 ? -12.695 -10.289 -7.781 1 90.06 112 ARG B CA 1
ATOM 2063 C C . ARG B 1 112 ? -11.609 -10.281 -6.707 1 90.06 112 ARG B C 1
ATOM 2065 O O . ARG B 1 112 ? -10.922 -11.289 -6.504 1 90.06 112 ARG B O 1
ATOM 2072 N N . LEU B 1 113 ? -11.453 -9.18 -6.023 1 89.19 113 LEU B N 1
ATOM 2073 C CA . LEU B 1 113 ? -10.469 -9.094 -4.953 1 89.19 113 LEU B CA 1
ATOM 2074 C C . LEU B 1 113 ? -10.859 -9.992 -3.781 1 89.19 113 LEU B C 1
ATOM 2076 O O . LEU B 1 113 ? -10.016 -10.688 -3.215 1 89.19 113 LEU B O 1
ATOM 2080 N N . LEU B 1 114 ? -12.117 -10.008 -3.51 1 87.44 114 LEU B N 1
ATOM 2081 C CA . LEU B 1 114 ? -12.617 -10.836 -2.412 1 87.44 114 LEU B CA 1
ATOM 2082 C C . LEU B 1 114 ? -12.422 -12.312 -2.717 1 87.44 114 LEU B C 1
ATOM 2084 O O . LEU B 1 114 ? -12.164 -13.109 -1.81 1 87.44 114 LEU B O 1
ATOM 2088 N N . GLU B 1 115 ? -12.492 -12.594 -3.898 1 88.69 115 GLU B N 1
ATOM 2089 C CA . GLU B 1 115 ? -12.312 -13.984 -4.316 1 88.69 115 GLU B CA 1
ATOM 2090 C C . GLU B 1 115 ? -10.844 -14.383 -4.312 1 88.69 115 GLU B C 1
ATOM 2092 O O . GLU B 1 115 ? -10.508 -15.531 -4.043 1 88.69 115 GLU B O 1
ATOM 2097 N N . ALA B 1 116 ? -10.047 -13.453 -4.57 1 91.12 116 ALA B N 1
ATOM 2098 C CA . ALA B 1 116 ? -8.633 -13.75 -4.762 1 91.12 116 ALA B CA 1
ATOM 2099 C C . ALA B 1 116 ? -7.891 -13.766 -3.43 1 91.12 116 ALA B C 1
ATOM 2101 O O . ALA B 1 116 ? -7.004 -14.602 -3.215 1 91.12 116 ALA B O 1
ATOM 2102 N N . ILE B 1 117 ? -8.242 -12.961 -2.488 1 89.06 117 ILE B N 1
ATOM 2103 C CA . ILE B 1 117 ? -7.445 -12.648 -1.31 1 89.06 117 ILE B CA 1
ATOM 2104 C C . ILE B 1 117 ? -7.301 -13.891 -0.433 1 89.06 117 ILE B C 1
ATOM 2106 O O . ILE B 1 117 ? -6.211 -14.18 0.069 1 89.06 117 ILE B O 1
ATOM 2110 N N . PRO B 1 118 ? -8.336 -14.719 -0.314 1 86.81 118 PRO B N 1
ATOM 2111 C CA . PRO B 1 118 ? -8.188 -15.898 0.539 1 86.81 118 PRO B CA 1
ATOM 2112 C C . PRO B 1 118 ? -7.09 -16.844 0.055 1 86.81 118 PRO B C 1
ATOM 2114 O O . PRO B 1 118 ? -6.484 -17.562 0.859 1 86.81 118 PRO B O 1
ATOM 2117 N N . SER B 1 119 ? -6.816 -16.781 -1.193 1 89.62 119 SER B N 1
ATOM 2118 C CA . SER B 1 119 ? -5.797 -17.672 -1.743 1 89.62 119 SER B CA 1
ATOM 2119 C C . SER B 1 119 ? -4.398 -17.094 -1.547 1 89.62 119 SER B C 1
ATOM 2121 O O . SER B 1 119 ? -3.402 -17.797 -1.751 1 89.62 119 SER B O 1
ATOM 2123 N N . LEU B 1 120 ? -4.355 -15.836 -1.187 1 92 120 LEU B N 1
ATOM 2124 C CA . LEU B 1 120 ? -3.07 -15.164 -1.011 1 92 120 LEU B CA 1
ATOM 2125 C C . LEU B 1 120 ? -2.555 -15.344 0.413 1 92 120 LEU B C 1
ATOM 2127 O O . LEU B 1 120 ? -2.414 -14.367 1.155 1 92 120 LEU B O 1
ATOM 2131 N N . ILE B 1 121 ? -2.104 -16.531 0.714 1 89.44 121 ILE B N 1
ATOM 2132 C CA . ILE B 1 121 ? -1.829 -16.922 2.092 1 89.44 121 ILE B CA 1
ATOM 2133 C C . ILE B 1 121 ? -0.556 -16.234 2.582 1 89.44 121 ILE B C 1
ATOM 2135 O O . ILE B 1 121 ? -0.345 -16.094 3.787 1 89.44 121 ILE B O 1
ATOM 2139 N N . SER B 1 122 ? 0.344 -15.781 1.714 1 92 122 SER B N 1
ATOM 2140 C CA . SER B 1 122 ? 1.589 -15.133 2.107 1 92 122 SER B CA 1
ATOM 2141 C C . SER B 1 122 ? 1.464 -13.609 2.035 1 92 122 SER B C 1
ATOM 2143 O O . SER B 1 122 ? 2.453 -12.891 2.201 1 92 122 SER B O 1
ATOM 2145 N N . LEU B 1 123 ? 0.229 -13.086 1.829 1 91.44 123 LEU B N 1
ATOM 2146 C CA . LEU B 1 123 ? 0.04 -11.656 1.619 1 91.44 123 LEU B CA 1
ATOM 2147 C C . LEU B 1 123 ? 0.439 -10.867 2.861 1 91.44 123 LEU B C 1
ATOM 2149 O O . LEU B 1 123 ? 0.022 -11.203 3.973 1 91.44 123 LEU B O 1
ATOM 2153 N N . ARG B 1 124 ? 1.298 -9.828 2.609 1 90.19 124 ARG B N 1
ATOM 2154 C CA . ARG B 1 124 ? 1.757 -8.984 3.705 1 90.19 124 ARG B CA 1
ATOM 2155 C C . ARG B 1 124 ? 1.408 -7.523 3.451 1 90.19 124 ARG B C 1
ATOM 2157 O O . ARG B 1 124 ? 1.39 -6.711 4.383 1 90.19 124 ARG B O 1
ATOM 2164 N N . SER B 1 125 ? 1.17 -7.227 2.219 1 92.81 125 SER B N 1
ATOM 2165 C CA . SER B 1 125 ? 0.905 -5.836 1.867 1 92.81 125 SER B CA 1
ATOM 2166 C C . SER B 1 125 ? -0.101 -5.738 0.725 1 92.81 125 SER B C 1
ATOM 2168 O O . SER B 1 125 ? 0.079 -6.359 -0.324 1 92.81 125 SER B O 1
ATOM 2170 N N . LEU B 1 126 ? -1.213 -5.031 0.915 1 91.88 126 LEU B N 1
ATOM 2171 C CA . LEU B 1 126 ? -2.188 -4.676 -0.11 1 91.88 126 LEU B CA 1
ATOM 2172 C C . LEU B 1 126 ? -2.246 -3.162 -0.301 1 91.88 126 LEU B C 1
ATOM 2174 O O . LEU B 1 126 ? -2.645 -2.434 0.609 1 91.88 126 LEU B O 1
ATOM 2178 N N . CYS B 1 127 ? -1.853 -2.699 -1.426 1 93.12 127 CYS B N 1
ATOM 2179 C CA . CYS B 1 127 ? -1.734 -1.261 -1.636 1 93.12 127 CYS B CA 1
ATOM 2180 C C . CYS B 1 127 ? -2.607 -0.806 -2.799 1 93.12 127 CYS B C 1
ATOM 2182 O O . CYS B 1 127 ? -2.586 -1.413 -3.871 1 93.12 127 CYS B O 1
ATOM 2184 N N . PHE B 1 128 ? -3.318 0.226 -2.592 1 91.06 128 PHE B N 1
ATOM 2185 C CA . PHE B 1 128 ? -4.055 0.943 -3.625 1 91.06 128 PHE B CA 1
ATOM 2186 C C . PHE B 1 128 ? -3.318 2.213 -4.031 1 91.06 128 PHE B C 1
ATOM 2188 O O . PHE B 1 128 ? -3.084 3.094 -3.203 1 91.06 128 PHE B O 1
ATOM 2195 N N . LEU B 1 129 ? -2.982 2.287 -5.289 1 90.62 129 LEU B N 1
ATOM 2196 C CA . LEU B 1 129 ? -2.133 3.371 -5.77 1 90.62 129 LEU B CA 1
ATOM 2197 C C . LEU B 1 129 ? -2.826 4.156 -6.879 1 90.62 129 LEU B C 1
ATOM 2199 O O . LEU B 1 129 ? -3.492 3.568 -7.738 1 90.62 129 LEU B O 1
ATOM 2203 N N . HIS B 1 130 ? -2.76 5.461 -6.746 1 84.12 130 HIS B N 1
ATOM 2204 C CA . HIS B 1 130 ? -3.312 6.328 -7.781 1 84.12 130 HIS B CA 1
ATOM 2205 C C . HIS B 1 130 ? -2.473 6.27 -9.055 1 84.12 130 HIS B C 1
ATOM 2207 O O . HIS B 1 130 ? -1.253 6.434 -9.008 1 84.12 130 HIS B O 1
ATOM 2213 N N . PHE B 1 131 ? -3.24 5.844 -10.086 1 65.31 131 PHE B N 1
ATOM 2214 C CA . PHE B 1 131 ? -2.584 5.816 -11.391 1 65.31 131 PHE B CA 1
ATOM 2215 C C . PHE B 1 131 ? -2.6 7.199 -12.031 1 65.31 131 PHE B C 1
ATOM 2217 O O . PHE B 1 131 ? -3.662 7.801 -12.195 1 65.31 131 PHE B O 1
ATOM 2224 N N . HIS B 1 132 ? -1.429 7.895 -12.016 1 60.5 132 HIS B N 1
ATOM 2225 C CA . HIS B 1 132 ? -1.346 9.07 -12.867 1 60.5 132 HIS B CA 1
ATOM 2226 C C . HIS B 1 132 ? -0.802 8.719 -14.242 1 60.5 132 HIS B C 1
ATOM 2228 O O . HIS B 1 132 ? 0.05 7.836 -14.375 1 60.5 132 HIS B O 1
ATOM 2234 N N . LEU B 1 133 ? -1.553 8.789 -15.297 1 48.16 133 LEU B N 1
ATOM 2235 C CA . LEU B 1 133 ? -1.097 8.617 -16.672 1 48.16 133 LEU B CA 1
ATOM 2236 C C . LEU B 1 133 ? 0.405 8.867 -16.781 1 48.16 133 LEU B C 1
ATOM 2238 O O . LEU B 1 133 ? 1.093 8.203 -17.562 1 48.16 133 LEU B O 1
ATOM 2242 N N . GLY B 1 134 ? 0.901 9.898 -16.281 1 43.38 134 GLY B N 1
ATOM 2243 C CA . GLY B 1 134 ? 2.301 10.18 -16.547 1 43.38 134 GLY B CA 1
ATOM 2244 C C . GLY B 1 134 ? 3.24 9.125 -16 1 43.38 134 GLY B C 1
ATOM 2245 O O . GLY B 1 134 ? 4.449 9.172 -16.25 1 43.38 134 GLY B O 1
ATOM 2246 N N . GLY B 1 135 ? 2.914 8.312 -15.211 1 39.03 135 GLY B N 1
ATOM 2247 C CA . GLY B 1 135 ? 3.789 7.348 -14.562 1 39.03 135 GLY B CA 1
ATOM 2248 C C . GLY B 1 135 ? 3.928 6.051 -15.336 1 39.03 135 GLY B C 1
ATOM 2249 O O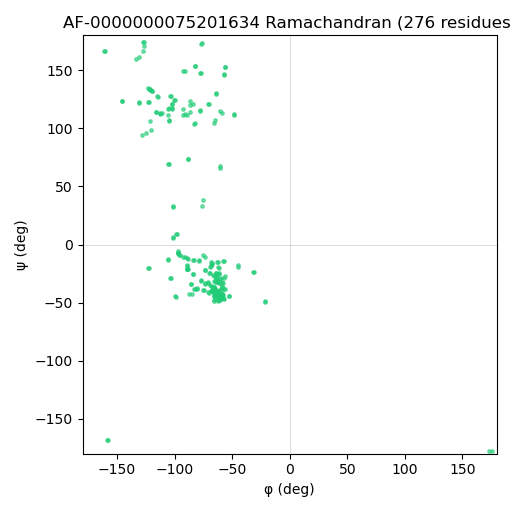 . GLY B 1 135 ? 4.605 5.125 -14.891 1 39.03 135 GLY B O 1
ATOM 2250 N N . LEU B 1 136 ? 3.123 5.664 -16.172 1 38.81 136 LEU B N 1
ATOM 2251 C CA . LEU B 1 136 ? 3.314 4.512 -17.047 1 38.81 136 LEU B CA 1
ATOM 2252 C C . LEU B 1 136 ? 4.715 4.516 -17.641 1 38.81 136 LEU B C 1
ATOM 2254 O O . LEU B 1 136 ? 5.066 3.615 -18.406 1 38.81 136 LEU B O 1
ATOM 2258 N N . GLY B 1 137 ? 5.383 5.547 -17.672 1 34.06 137 GLY B N 1
ATOM 2259 C CA . GLY B 1 137 ? 6.668 5.52 -18.359 1 34.06 137 GLY B CA 1
ATOM 2260 C C . GLY B 1 137 ? 7.602 4.449 -17.828 1 34.06 137 GLY B C 1
ATOM 2261 O O . GLY B 1 137 ? 8.648 4.188 -18.422 1 34.06 137 GLY B O 1
ATOM 2262 N N . HIS B 1 138 ? 7.508 4.023 -16.594 1 32.28 138 HIS B N 1
ATOM 2263 C CA . HIS B 1 138 ? 8.547 3.066 -16.219 1 32.28 138 HIS B CA 1
ATOM 2264 C C . HIS B 1 138 ? 8.117 1.637 -16.531 1 32.28 138 HIS B C 1
ATOM 2266 O O . HIS B 1 138 ? 8.852 0.688 -16.25 1 32.28 138 HIS B O 1
ATOM 2272 N N . LEU B 1 139 ? 6.895 1.316 -16.719 1 29.89 139 LEU B N 1
ATOM 2273 C CA . LEU B 1 139 ? 6.637 -0.054 -17.141 1 29.89 139 LEU B CA 1
ATOM 2274 C C . LEU B 1 139 ? 6.992 -0.241 -18.625 1 29.89 139 LEU B C 1
ATOM 2276 O O . LEU B 1 139 ? 6.25 -0.877 -19.375 1 29.89 139 LEU B O 1
ATOM 2280 N N . ARG B 1 140 ? 7.957 0.313 -19.062 1 23.86 140 ARG B N 1
ATOM 2281 C CA . ARG B 1 140 ? 8.438 -0.203 -20.344 1 23.86 140 ARG B CA 1
ATOM 2282 C C . ARG B 1 140 ? 9.094 -1.569 -20.172 1 23.86 140 ARG B C 1
ATOM 2284 O O . ARG B 1 140 ? 9.828 -1.793 -19.203 1 23.86 140 ARG B O 1
#

Foldseek 3Di:
DPPLLPDDLVVNLVVLLPDDLVVLVVLLVPDVSSVVSSLLNNQQEDEAECEPDPCNVVSLVVLQCLLVPLVRLQSHAEYEYEAAADQVDDDDDPLCRLHPDDPVSSVSVVVSNVSNVVSNPNYNYYYRDYDDVVPCVVVD/DPPLLPDDLVVNLVVLLPDDLVVLVVLLVPDVSSVVSSLLNNQQEDEAECEPDPCNVVSLVVLQCLLVPLVRLQSHAEYEYEAAAAQPDDDDDPLCRLHPDDPVSSVSVVVSNVSNVVSNPNYNYYYRDYDDVVPCVVVD

Solvent-accessible surface area (backbone atoms only — not comparable to full-atom values): 14736 Å² total; per-residue (Å²): 128,83,55,72,83,74,48,57,67,70,57,44,39,56,55,51,69,72,46,53,71,68,55,27,55,52,37,41,73,72,40,72,69,42,22,65,53,24,49,48,64,55,32,28,57,41,80,38,47,66,37,103,47,93,49,26,63,56,36,51,49,50,36,52,46,26,53,76,34,48,88,53,23,47,33,23,27,29,43,37,35,31,19,38,54,42,28,69,49,86,56,94,44,62,60,50,23,55,38,54,69,57,67,69,58,48,54,49,52,51,51,36,49,54,56,20,39,41,35,22,66,47,49,38,34,44,30,44,32,46,59,55,77,82,60,61,70,70,78,110,128,84,53,73,83,74,50,56,68,69,56,43,38,57,56,50,68,72,45,53,71,69,55,26,55,51,38,39,72,72,40,71,69,44,20,65,53,24,49,47,64,54,32,28,58,41,80,38,47,67,36,104,47,92,50,26,63,57,35,51,50,48,34,53,43,27,54,77,34,47,90,53,24,46,34,24,28,30,44,38,36,31,17,39,50,39,31,67,48,87,57,95,43,63,59,50,23,53,37,56,69,58,67,70,58,45,52,50,53,51,52,35,47,55,54,20,40,40,35,22,66,47,48,39,32,44,30,42,32,44,57,54,80,82,61,60,71,71,78,111

Secondary structure (DSSP, 8-state):
---GGGS-HHHHHHHHHTS-HHHHHHHHHH-HHHHHHHHHHHTSEEEEE-SSSTTHHHHHHHHHHHTT-HHHHTT--EEEEEE---TTS--SSHHHHHS-S-HHHHHHHHHHHHHHGGG-TT--EEEEEE--GGGGGG--/---GGGS-HHHHHHHHHTS-HHHHHHHHHH-HHHHHHHHHHHTSEEEEE-SSSTTHHHHHHHHHHHTT-HHHHTT--EEEEEE---TTS--SSHHHHHS-S-HHHHHHHHHHHHHHGGG-TT--EEEEEE--GGGGGG--

Radius of gyration: 21.43 Å; Cα contacts (8 Å, |Δi|>4): 447; chains: 2; bounding box: 51×60×45 Å